Protein AF-A0A927YZQ6-F1 (afdb_monomer_lite)

Secondary structure (DSSP, 8-state):
--HHHHHHHHHHHHHHHSEEPTT-SS-EE--HHHHHHHHHHHHHHHHHHHHHHHHHHHHHHHHHHHHHHHHHHHHHHHHHHHHHHHHHHHHHHHHHHHHHHHHHHHHHHHHHHHHHHHHHHHHHHHHHHHHHHHHHHHHHHHHHHHHHHHHHHHHHHHHHHHHHHHHHHHHHHHTSPP-------PPPPP---------

Radius of gyration: 81.9 Å; chains: 1; bounding box: 180×26×224 Å

Structure (mmCIF, N/CA/C/O backbone):
data_AF-A0A927YZQ6-F1
#
_entry.id   AF-A0A927YZQ6-F1
#
loop_
_atom_site.group_PDB
_atom_site.id
_atom_site.type_symbol
_atom_site.label_atom_id
_atom_site.label_alt_id
_atom_site.label_comp_id
_atom_site.label_asym_id
_atom_site.label_entity_id
_atom_site.label_seq_id
_atom_site.pdbx_PDB_ins_code
_atom_site.Cartn_x
_atom_site.Cartn_y
_atom_site.Cartn_z
_atom_site.occupancy
_atom_site.B_iso_or_equiv
_atom_site.auth_seq_id
_atom_site.auth_comp_id
_atom_site.auth_asym_id
_atom_site.auth_atom_id
_atom_site.pdbx_PDB_model_num
ATOM 1 N N . MET A 1 1 ? -36.656 -4.756 68.968 1.00 59.72 1 MET A N 1
ATOM 2 C CA . MET A 1 1 ? -38.121 -4.699 69.007 1.00 59.72 1 MET A CA 1
ATOM 3 C C . MET A 1 1 ? -38.565 -3.292 68.648 1.00 59.72 1 MET A C 1
ATOM 5 O O . MET A 1 1 ? -37.915 -2.331 69.058 1.00 59.72 1 MET A O 1
ATOM 9 N N . SER A 1 2 ? -39.563 -3.185 67.778 1.00 82.69 2 SER A N 1
ATOM 10 C CA . SER A 1 2 ? -40.232 -1.942 67.385 1.00 82.69 2 SER A CA 1
ATOM 11 C C . SER A 1 2 ? -40.909 -1.288 68.599 1.00 82.69 2 SER A C 1
ATOM 13 O O . SER A 1 2 ? -41.220 -1.958 69.582 1.00 82.69 2 SER A O 1
ATOM 15 N N . LYS A 1 3 ? -41.135 0.032 68.563 1.00 81.38 3 LYS A N 1
ATOM 16 C CA . LYS A 1 3 ? -41.862 0.721 69.642 1.00 81.38 3 LYS A CA 1
ATOM 17 C C . LYS A 1 3 ? -43.304 0.214 69.750 1.00 81.38 3 LYS A C 1
ATOM 19 O O . LYS A 1 3 ? -43.813 0.136 70.861 1.00 81.38 3 LYS A O 1
ATOM 24 N N . ILE A 1 4 ? -43.922 -0.163 68.627 1.00 87.00 4 ILE A N 1
ATOM 25 C CA . ILE A 1 4 ? -45.197 -0.895 68.589 1.00 87.00 4 ILE A CA 1
ATOM 26 C C . ILE A 1 4 ? -45.073 -2.256 69.285 1.00 87.00 4 ILE A C 1
ATOM 28 O O . ILE A 1 4 ? -45.913 -2.572 70.117 1.00 87.00 4 ILE A O 1
ATOM 32 N N . GLU A 1 5 ? -44.030 -3.039 68.985 1.00 84.75 5 GLU A N 1
ATOM 33 C CA . GLU A 1 5 ? -43.821 -4.360 69.608 1.00 84.75 5 GLU A CA 1
ATOM 34 C C . GLU A 1 5 ? -43.659 -4.256 71.129 1.00 84.75 5 GLU A C 1
ATOM 36 O O . GLU A 1 5 ? -44.208 -5.076 71.853 1.00 84.75 5 GLU A O 1
ATOM 41 N N . ASN A 1 6 ? -42.975 -3.219 71.619 1.00 87.38 6 ASN A N 1
ATOM 42 C CA . ASN A 1 6 ? -42.826 -2.994 73.057 1.00 87.38 6 ASN A CA 1
ATOM 43 C C . ASN A 1 6 ? -44.163 -2.645 73.735 1.00 87.38 6 ASN A C 1
ATOM 45 O O . ASN A 1 6 ? -44.451 -3.184 74.794 1.00 87.38 6 ASN A O 1
ATOM 49 N N . ILE A 1 7 ? -44.995 -1.786 73.128 1.00 87.25 7 ILE A N 1
ATOM 50 C CA . ILE A 1 7 ? -46.311 -1.430 73.697 1.00 87.25 7 ILE A CA 1
ATOM 51 C C . ILE A 1 7 ? -47.253 -2.636 73.682 1.00 87.25 7 ILE A C 1
ATOM 53 O O . ILE A 1 7 ? -47.997 -2.842 74.634 1.00 87.25 7 ILE A O 1
ATOM 57 N N . ILE A 1 8 ? -47.217 -3.447 72.622 1.00 87.62 8 ILE A N 1
ATOM 58 C CA . ILE A 1 8 ? -48.007 -4.682 72.556 1.00 87.62 8 ILE A CA 1
ATOM 59 C C . ILE A 1 8 ? -47.569 -5.648 73.661 1.00 87.62 8 ILE A C 1
ATOM 61 O O . ILE A 1 8 ? -48.433 -6.142 74.376 1.00 87.62 8 ILE A O 1
ATOM 65 N N . ALA A 1 9 ? -46.263 -5.847 73.857 1.00 89.38 9 ALA A N 1
ATOM 66 C CA . ALA A 1 9 ? -45.749 -6.693 74.933 1.00 89.38 9 ALA A CA 1
ATOM 67 C C . ALA A 1 9 ? -46.166 -6.178 76.325 1.00 89.38 9 ALA A C 1
ATOM 69 O O . ALA A 1 9 ? -46.625 -6.952 77.155 1.00 89.38 9 ALA A O 1
ATOM 70 N N . GLU A 1 10 ? -46.101 -4.864 76.567 1.00 89.12 10 GLU A N 1
ATOM 71 C CA . GLU A 1 10 ? -46.567 -4.265 77.828 1.00 89.12 10 GLU A CA 1
ATOM 72 C C . GLU A 1 10 ? -48.082 -4.451 78.045 1.00 89.12 10 GLU A C 1
ATOM 74 O O . GLU A 1 10 ? -48.528 -4.678 79.171 1.00 89.12 10 GLU A O 1
ATOM 79 N N . MET A 1 11 ? -48.886 -4.395 76.977 1.00 89.38 11 MET A N 1
ATOM 80 C CA . MET A 1 11 ? -50.321 -4.694 77.035 1.00 89.38 11 MET A CA 1
ATOM 81 C C . MET A 1 11 ? -50.596 -6.180 77.296 1.00 89.38 11 MET A C 1
ATOM 83 O O . MET A 1 11 ? -51.521 -6.499 78.044 1.00 89.38 11 MET A O 1
ATOM 87 N N . GLU A 1 12 ? -49.821 -7.081 76.690 1.00 88.56 12 GLU A N 1
ATOM 88 C CA . GLU A 1 12 ? -49.897 -8.530 76.911 1.00 88.56 12 GLU A CA 1
ATOM 89 C C . GLU A 1 12 ? -49.552 -8.875 78.369 1.00 88.56 12 GLU A C 1
ATOM 91 O O . GLU A 1 12 ? -50.362 -9.509 79.050 1.00 88.56 12 GLU A O 1
ATOM 96 N N . ASP A 1 13 ? -48.441 -8.346 78.890 1.00 89.94 13 ASP A N 1
ATOM 97 C CA . ASP A 1 13 ? -48.023 -8.497 80.290 1.00 89.94 13 ASP A CA 1
ATOM 98 C C . ASP A 1 13 ? -49.083 -7.943 81.264 1.00 89.94 13 ASP A C 1
ATOM 100 O O . ASP A 1 13 ? -49.401 -8.548 82.296 1.00 89.94 13 ASP A O 1
ATOM 104 N N . TYR A 1 14 ? -49.688 -6.794 80.936 1.00 90.06 14 TYR A N 1
ATOM 105 C CA . TYR A 1 14 ? -50.759 -6.211 81.744 1.00 90.06 14 TYR A CA 1
ATOM 106 C C . TYR A 1 14 ? -52.004 -7.107 81.783 1.00 90.06 14 TYR A C 1
ATOM 108 O O . TYR A 1 14 ? -52.566 -7.330 82.860 1.00 90.06 14 TYR A O 1
ATOM 116 N N . ILE A 1 15 ? -52.414 -7.660 80.638 1.00 87.12 15 ILE A N 1
ATOM 117 C CA . ILE A 1 15 ? -53.545 -8.590 80.526 1.00 87.12 15 ILE A CA 1
ATOM 118 C C . ILE A 1 15 ? -53.297 -9.861 81.348 1.00 87.12 15 ILE A C 1
ATOM 120 O O . ILE A 1 15 ? -54.212 -10.306 82.045 1.00 87.12 15 ILE A O 1
ATOM 124 N N . GLU A 1 16 ? -52.079 -10.410 81.336 1.00 86.25 16 GLU A N 1
ATOM 125 C CA . GLU A 1 16 ? -51.708 -11.572 82.159 1.00 86.25 16 GLU A CA 1
ATOM 126 C C . GLU A 1 16 ? -51.753 -11.274 83.667 1.00 86.25 16 GLU A C 1
ATOM 128 O O . GLU A 1 16 ? -52.122 -12.136 84.467 1.00 86.25 16 GLU A O 1
ATOM 133 N N . SER A 1 17 ? -51.431 -10.041 84.069 1.00 85.81 17 SER A N 1
ATOM 134 C CA . SER A 1 17 ? -51.452 -9.614 85.476 1.00 85.81 17 SER A CA 1
ATOM 135 C C . SER A 1 17 ? -52.858 -9.313 86.031 1.00 85.81 17 SER A C 1
ATOM 137 O O . SER A 1 17 ? -53.039 -9.157 87.246 1.00 85.81 17 SER A O 1
ATOM 139 N N . CYS A 1 18 ? -53.873 -9.226 85.164 1.00 87.44 18 CYS A N 1
ATOM 140 C CA . CYS A 1 18 ? -55.234 -8.870 85.554 1.00 87.44 18 CYS A CA 1
ATOM 141 C C . CYS A 1 18 ? -55.945 -10.003 86.312 1.00 87.44 18 CYS A C 1
ATOM 143 O O . CYS A 1 18 ? -55.817 -11.189 86.014 1.00 87.44 18 CYS A O 1
ATOM 145 N N . ARG A 1 19 ? -56.770 -9.639 87.303 1.00 84.75 19 ARG A N 1
ATOM 146 C CA . ARG A 1 19 ? -57.521 -10.629 88.092 1.00 84.75 19 ARG A CA 1
ATOM 147 C C . ARG A 1 19 ? -58.706 -11.171 87.305 1.00 84.75 19 ARG A C 1
ATOM 149 O O . ARG A 1 19 ? -59.464 -10.413 86.699 1.00 84.75 19 ARG A O 1
ATOM 156 N N . PHE A 1 20 ? -58.928 -12.477 87.410 1.00 86.06 20 PHE A N 1
ATOM 157 C CA . PHE A 1 20 ? -60.137 -13.106 86.896 1.00 86.06 20 PHE A CA 1
ATOM 158 C C . PHE A 1 20 ? -61.388 -12.582 87.602 1.00 86.06 20 PHE A C 1
ATOM 160 O O . PHE A 1 20 ? -61.407 -12.338 88.813 1.00 86.06 20 PHE A O 1
ATOM 167 N N . GLN A 1 21 ? -62.456 -12.427 86.829 1.00 87.56 21 GLN A N 1
ATOM 168 C CA . GLN A 1 21 ? -63.773 -12.130 87.359 1.00 87.56 21 GLN A CA 1
ATOM 169 C C . GLN A 1 21 ? -64.243 -13.300 88.245 1.00 87.56 21 GLN A C 1
ATOM 171 O O . GLN A 1 21 ? -64.084 -14.458 87.846 1.00 87.56 21 GLN A O 1
ATOM 176 N N . PRO A 1 22 ? -64.858 -13.043 89.416 1.00 81.19 22 PRO A N 1
ATOM 177 C CA . PRO A 1 22 ? -65.371 -14.108 90.272 1.00 81.19 22 PRO A CA 1
ATOM 178 C C . PRO A 1 22 ? -66.276 -15.072 89.492 1.00 81.19 22 PRO A C 1
ATOM 180 O O . PRO A 1 22 ? -67.185 -14.627 88.791 1.00 81.19 22 PRO A O 1
ATOM 183 N N . LEU A 1 23 ? -66.025 -16.381 89.630 1.00 79.00 23 LEU A N 1
ATOM 184 C CA . LEU A 1 23 ? -66.720 -17.482 88.936 1.00 79.00 23 LEU A CA 1
ATOM 185 C C . LEU A 1 23 ? -66.445 -17.605 87.419 1.00 79.00 23 LEU A C 1
ATOM 187 O O . LEU A 1 23 ? -67.166 -18.329 86.734 1.00 79.00 23 LEU A O 1
ATOM 191 N N . SER A 1 24 ? -65.412 -16.948 86.881 1.00 78.44 24 SER A N 1
ATOM 192 C CA . SER A 1 24 ? -65.014 -17.065 85.471 1.00 78.44 24 SER A CA 1
ATOM 193 C C . SER A 1 24 ? -63.526 -17.372 85.320 1.00 78.44 24 SER A C 1
ATOM 195 O O . SER A 1 24 ? -62.693 -16.666 85.872 1.00 78.44 24 SER A O 1
ATOM 197 N N . ASN A 1 25 ? -63.189 -18.368 84.497 1.00 80.44 25 ASN A N 1
ATOM 198 C CA . ASN A 1 25 ? -61.801 -18.691 84.132 1.00 80.44 25 ASN A CA 1
ATOM 199 C C . ASN A 1 25 ? -61.383 -18.079 82.782 1.00 80.44 25 ASN A C 1
ATOM 201 O O . ASN A 1 25 ? -60.279 -18.317 82.309 1.00 80.44 25 ASN A O 1
ATOM 205 N N . THR A 1 26 ? -62.275 -17.329 82.127 1.00 84.06 26 THR A N 1
ATOM 206 C CA . THR A 1 26 ? -62.057 -16.764 80.780 1.00 84.06 26 THR A CA 1
ATOM 207 C C . THR A 1 26 ? -62.272 -15.256 80.717 1.00 84.06 26 THR A C 1
ATOM 209 O O . THR A 1 26 ? -62.038 -14.645 79.679 1.00 84.06 26 THR A O 1
ATOM 212 N N . LYS A 1 27 ? -62.742 -14.641 81.808 1.00 84.94 27 LYS A N 1
ATOM 213 C CA . LYS A 1 27 ? -63.002 -13.199 81.881 1.00 84.94 27 LYS A CA 1
ATOM 214 C C . LYS A 1 27 ? -62.106 -12.573 82.933 1.00 84.94 27 LYS A C 1
ATOM 216 O O . LYS A 1 27 ? -62.095 -13.035 84.072 1.00 84.94 27 LYS A O 1
ATOM 221 N N . ILE A 1 28 ? -61.415 -11.510 82.549 1.00 86.88 28 ILE A N 1
ATOM 222 C CA . ILE A 1 28 ? -60.560 -10.706 83.420 1.00 86.88 28 ILE A CA 1
ATOM 223 C C . ILE A 1 28 ? -61.215 -9.354 83.705 1.00 86.88 28 ILE A C 1
ATOM 225 O O . ILE A 1 28 ? -61.995 -8.844 82.899 1.00 86.88 28 ILE A O 1
ATOM 229 N N . ILE A 1 29 ? -60.911 -8.785 84.867 1.00 86.75 29 ILE A N 1
ATOM 230 C CA . ILE A 1 29 ? -61.298 -7.425 85.236 1.00 86.75 29 ILE A CA 1
ATOM 231 C C . ILE A 1 29 ? -60.111 -6.519 84.921 1.00 86.75 29 ILE A C 1
ATOM 233 O O . ILE A 1 29 ? -59.044 -6.674 85.511 1.00 86.75 29 ILE A O 1
ATOM 237 N N . VAL A 1 30 ? -60.316 -5.576 84.004 1.00 88.19 30 VAL A N 1
ATOM 238 C CA . VAL A 1 30 ? -59.299 -4.610 83.566 1.00 88.19 30 VAL A CA 1
ATOM 239 C C . VAL A 1 30 ? -59.633 -3.212 84.072 1.00 88.19 30 VAL A C 1
ATOM 241 O O . VAL A 1 30 ? -60.809 -2.848 84.175 1.00 88.19 30 VAL A O 1
ATOM 244 N N . ASN A 1 31 ? -58.609 -2.405 84.357 1.00 90.69 31 ASN A N 1
ATOM 245 C CA . ASN A 1 31 ? -58.812 -0.974 84.538 1.00 90.69 31 ASN A CA 1
ATOM 246 C C . ASN A 1 31 ? -59.004 -0.341 83.154 1.00 90.69 31 ASN A C 1
ATOM 248 O O . ASN A 1 31 ? -58.110 -0.373 82.308 1.00 90.69 31 ASN A O 1
ATOM 252 N N . LYS A 1 32 ? -60.197 0.209 82.927 1.00 87.38 32 LYS A N 1
ATOM 253 C CA . LYS A 1 32 ? -60.569 0.813 81.650 1.00 87.38 32 LYS A CA 1
ATOM 254 C C . LYS A 1 32 ? -59.644 1.976 81.276 1.00 87.38 32 LYS A C 1
ATOM 256 O O . LYS A 1 32 ? -59.201 2.024 80.135 1.00 87.38 32 LYS A O 1
ATOM 261 N N . ASP A 1 33 ? -59.335 2.858 82.222 1.00 88.50 33 ASP A N 1
ATOM 262 C CA . ASP A 1 33 ? -58.550 4.070 81.967 1.00 88.50 33 ASP A CA 1
ATOM 263 C C . ASP A 1 33 ? -57.108 3.712 81.576 1.00 88.50 33 ASP A C 1
ATOM 265 O O . ASP A 1 33 ? -56.565 4.260 80.622 1.00 88.50 33 ASP A O 1
ATOM 269 N N . GLN A 1 34 ? -56.526 2.710 82.243 1.00 87.00 34 GLN A N 1
ATOM 270 C CA . GLN A 1 34 ? -55.179 2.218 81.940 1.00 87.00 34 GLN A CA 1
ATOM 271 C C . GLN A 1 34 ? -55.105 1.522 80.567 1.00 87.00 34 GLN A C 1
ATOM 273 O O . GLN A 1 34 ? -54.157 1.728 79.814 1.00 87.00 34 GLN A O 1
ATOM 278 N N . MET A 1 35 ? -56.122 0.733 80.193 1.00 88.94 35 MET A N 1
ATOM 279 C CA . MET A 1 35 ? -56.194 0.134 78.850 1.00 88.94 35 MET A CA 1
ATOM 280 C C . MET A 1 35 ? -56.430 1.173 77.749 1.00 88.94 35 MET A C 1
ATOM 282 O O . MET A 1 35 ? -55.894 1.034 76.649 1.00 88.94 35 MET A O 1
ATOM 286 N N . GLU A 1 36 ? -57.232 2.206 78.018 1.00 88.81 36 GLU A N 1
ATOM 287 C CA . GLU A 1 36 ? -57.431 3.315 77.082 1.00 88.81 36 GLU A CA 1
ATOM 288 C C . GLU A 1 36 ? -56.139 4.117 76.872 1.00 88.81 36 GLU A C 1
ATOM 290 O O . GLU A 1 36 ? -55.866 4.521 75.741 1.00 88.81 36 GLU A O 1
ATOM 295 N N . GLU A 1 37 ? -55.312 4.280 77.908 1.00 90.50 37 GLU A N 1
ATOM 296 C CA . GLU A 1 37 ? -53.992 4.910 77.807 1.00 90.50 37 GLU A CA 1
ATOM 297 C C . GLU A 1 37 ? -53.052 4.114 76.886 1.00 90.50 37 GLU A C 1
ATOM 299 O O . GLU A 1 37 ? -52.548 4.677 75.910 1.00 90.50 37 GLU A O 1
ATOM 304 N N . TYR A 1 38 ? -52.919 2.796 77.090 1.00 90.69 38 TYR A N 1
ATOM 305 C CA . TYR A 1 38 ? -52.117 1.933 76.211 1.00 90.69 38 TYR A CA 1
ATOM 306 C C . TYR A 1 38 ? -52.608 1.941 74.753 1.00 90.69 38 TYR A C 1
ATOM 308 O O . TYR A 1 38 ? -51.813 2.050 73.816 1.00 90.69 38 TYR A O 1
ATOM 316 N N . LEU A 1 39 ? -53.928 1.879 74.530 1.00 88.69 39 LEU A N 1
ATOM 317 C CA . LEU A 1 39 ? -54.515 1.942 73.185 1.00 88.69 39 LEU A CA 1
ATOM 318 C C . LEU A 1 39 ? -54.310 3.307 72.515 1.00 88.69 39 LEU A C 1
ATOM 320 O O . LEU A 1 39 ? -54.128 3.375 71.296 1.00 88.69 39 LEU A O 1
ATOM 324 N N . SER A 1 40 ? -54.359 4.392 73.289 1.00 90.56 40 SER A N 1
ATOM 325 C CA . SER A 1 40 ? -54.104 5.751 72.807 1.00 90.56 40 SER A CA 1
ATOM 326 C C . SER A 1 40 ? -52.639 5.925 72.412 1.00 90.56 40 SER A C 1
ATOM 328 O O . SER A 1 40 ? -52.344 6.424 71.324 1.00 90.56 40 SER A O 1
ATOM 330 N N . GLU A 1 41 ? -51.715 5.436 73.240 1.00 89.19 41 GLU A N 1
ATOM 331 C CA . GLU A 1 41 ? -50.282 5.474 72.959 1.00 89.19 41 GLU A CA 1
ATOM 332 C C . GLU A 1 41 ? -49.917 4.633 71.728 1.00 89.19 41 GLU A C 1
ATOM 334 O O . GLU A 1 41 ? -49.189 5.107 70.849 1.00 89.19 41 GLU A O 1
ATOM 339 N N . LEU A 1 42 ? -50.484 3.427 71.607 1.00 90.75 42 LEU A N 1
ATOM 340 C CA . LEU A 1 42 ? -50.340 2.583 70.422 1.00 90.75 42 LEU A CA 1
ATOM 341 C C . LEU A 1 42 ? -50.844 3.322 69.174 1.00 90.75 42 LEU A C 1
ATOM 343 O O . LEU A 1 42 ? -50.100 3.476 68.207 1.00 90.75 42 LEU A O 1
ATOM 347 N N . ARG A 1 43 ? -52.064 3.878 69.215 1.00 87.31 43 ARG A N 1
ATOM 348 C CA . ARG A 1 43 ? -52.642 4.664 68.107 1.00 87.31 43 ARG A CA 1
ATOM 349 C C . ARG A 1 43 ? -51.807 5.878 67.721 1.00 87.31 43 ARG A C 1
ATOM 351 O O . ARG A 1 43 ? -51.783 6.227 66.542 1.00 87.31 43 ARG A O 1
ATOM 358 N N . LEU A 1 44 ? -51.151 6.524 68.680 1.00 89.50 44 LEU A N 1
ATOM 359 C CA . LEU A 1 44 ? -50.294 7.674 68.421 1.00 89.50 44 LEU A CA 1
ATOM 360 C C . LEU A 1 44 ? -48.990 7.254 67.731 1.00 89.50 44 LEU A C 1
ATOM 362 O O . LEU A 1 44 ? -48.563 7.909 66.783 1.00 89.50 44 LEU A O 1
ATOM 366 N N . LYS A 1 45 ? -48.362 6.158 68.178 1.00 87.31 45 LYS A N 1
ATOM 367 C CA . LYS A 1 45 ? -47.052 5.723 67.666 1.00 87.31 45 LYS A CA 1
ATOM 368 C C . LYS A 1 45 ? -47.131 4.882 66.390 1.00 87.31 45 LYS A C 1
ATOM 370 O O . LYS A 1 45 ? -46.195 4.923 65.591 1.00 87.31 45 LYS A O 1
ATOM 375 N N . THR A 1 46 ? -48.234 4.166 66.151 1.00 88.44 46 THR A N 1
ATOM 376 C CA . THR A 1 46 ? -48.394 3.308 64.964 1.00 88.44 46 THR A CA 1
ATOM 377 C C . THR A 1 46 ? -48.209 4.052 63.629 1.00 88.44 46 THR A C 1
ATOM 379 O O . THR A 1 46 ? -47.433 3.577 62.796 1.00 88.44 46 THR A O 1
ATOM 382 N N . PRO A 1 47 ? -48.838 5.221 63.387 1.00 90.38 47 PRO A N 1
ATOM 383 C CA . PRO A 1 47 ? -48.695 5.944 62.122 1.00 90.38 47 PRO A CA 1
ATOM 384 C C . PRO A 1 47 ? -47.259 6.397 61.830 1.00 90.38 47 PRO A C 1
ATOM 386 O O . PRO A 1 47 ? -46.826 6.370 60.677 1.00 90.38 47 PRO A O 1
ATOM 389 N N . ASP A 1 48 ? -46.516 6.808 62.859 1.00 88.38 48 ASP A N 1
ATOM 390 C CA . ASP A 1 48 ? -45.143 7.297 62.708 1.00 88.38 48 ASP A CA 1
ATOM 391 C C . ASP A 1 48 ? -44.174 6.172 62.348 1.00 88.38 48 ASP A C 1
ATOM 393 O O . ASP A 1 48 ? -43.284 6.353 61.511 1.00 88.38 48 ASP A O 1
ATOM 397 N N . GLU A 1 49 ? -44.363 4.988 62.930 1.00 88.25 49 GLU A N 1
ATOM 398 C CA . GLU A 1 49 ? -43.541 3.825 62.611 1.00 88.25 49 GLU A CA 1
ATOM 399 C C . GLU A 1 49 ? -43.825 3.308 61.197 1.00 88.25 49 GLU A C 1
ATOM 401 O O . GLU A 1 49 ? -42.882 3.070 60.441 1.00 88.25 49 GLU A O 1
ATOM 406 N N . ILE A 1 50 ? -45.098 3.267 60.780 1.00 89.06 50 ILE A N 1
ATOM 407 C CA . ILE A 1 50 ? -45.482 2.944 59.395 1.00 89.06 50 ILE A CA 1
ATOM 408 C C . ILE A 1 50 ? -44.846 3.932 58.406 1.00 89.06 50 ILE A C 1
ATOM 410 O O . ILE A 1 50 ? -44.233 3.506 57.428 1.00 89.06 50 ILE A O 1
ATOM 414 N N . LYS A 1 51 ? -44.910 5.247 58.666 1.00 91.56 51 LYS A N 1
ATOM 415 C CA . LYS A 1 51 ? -44.259 6.262 57.814 1.00 91.56 51 LYS A CA 1
ATOM 416 C C . LYS A 1 51 ? -42.747 6.076 57.738 1.00 91.56 51 LYS A C 1
ATOM 418 O O . LYS A 1 51 ? -42.156 6.260 56.674 1.00 91.56 51 LYS A O 1
ATOM 423 N N . LYS A 1 52 ? -42.104 5.719 58.854 1.00 90.44 52 LYS A N 1
ATOM 424 C CA . LYS A 1 52 ? -40.663 5.449 58.888 1.00 90.44 52 LYS A CA 1
ATOM 425 C C . LYS A 1 52 ? -40.309 4.241 58.018 1.00 90.44 52 LYS A C 1
ATOM 427 O O . LYS A 1 52 ? -39.351 4.330 57.254 1.00 90.44 52 LYS A O 1
ATOM 432 N N . TYR A 1 53 ? -41.077 3.154 58.095 1.00 91.38 53 TYR A N 1
ATOM 433 C CA . TYR A 1 53 ? -40.879 1.984 57.236 1.00 91.38 53 TYR A CA 1
ATOM 434 C C . TYR A 1 53 ? -41.137 2.298 55.764 1.00 91.38 53 TYR A C 1
ATOM 436 O O . TYR A 1 53 ? -40.303 1.950 54.931 1.00 91.38 53 TYR A O 1
ATOM 444 N N . GLN A 1 54 ? -42.209 3.027 55.445 1.00 91.50 54 GLN A N 1
ATOM 445 C CA . GLN A 1 54 ? -42.495 3.444 54.072 1.00 91.50 54 GLN A CA 1
ATOM 446 C C . GLN A 1 54 ? -41.337 4.258 53.488 1.00 91.50 54 GLN A C 1
ATOM 448 O O . GLN A 1 54 ? -40.848 3.951 52.410 1.00 91.50 54 GLN A O 1
ATOM 453 N N . ARG A 1 55 ? -40.792 5.211 54.254 1.00 94.25 55 ARG A N 1
ATOM 454 C CA . ARG A 1 55 ? -39.627 5.996 53.825 1.00 94.25 55 ARG A CA 1
ATOM 455 C C . ARG A 1 55 ? -38.387 5.135 53.570 1.00 94.25 55 ARG A C 1
ATOM 457 O O . ARG A 1 55 ? -37.598 5.448 52.684 1.00 94.25 55 ARG A O 1
ATOM 464 N N . ILE A 1 56 ? -38.179 4.076 54.354 1.00 93.19 56 ILE A N 1
ATOM 465 C CA . ILE A 1 56 ? -37.076 3.129 54.129 1.00 93.19 56 ILE A CA 1
ATOM 466 C C . ILE A 1 56 ? -37.297 2.358 52.824 1.00 93.19 56 ILE A C 1
ATOM 468 O O . ILE A 1 56 ? -36.342 2.176 52.070 1.00 93.19 56 ILE A O 1
ATOM 472 N N . ILE A 1 57 ? -38.533 1.934 52.551 1.00 93.56 57 ILE A N 1
ATOM 473 C CA . ILE A 1 57 ? -38.901 1.243 51.310 1.00 93.56 57 ILE A CA 1
ATOM 474 C C . ILE A 1 57 ? -38.686 2.169 50.109 1.00 93.56 57 ILE A C 1
ATOM 476 O O . ILE A 1 57 ? -37.936 1.803 49.208 1.00 93.56 57 ILE A O 1
ATOM 480 N N . ASP A 1 58 ? -39.223 3.389 50.147 1.00 95.50 58 ASP A N 1
ATOM 481 C CA . ASP A 1 58 ? -39.089 4.369 49.063 1.00 95.50 58 ASP A CA 1
ATOM 482 C C . ASP A 1 58 ? -37.610 4.698 48.790 1.00 95.50 58 ASP A C 1
ATOM 484 O O . ASP A 1 58 ? -37.160 4.722 47.644 1.00 95.50 58 ASP A O 1
ATOM 488 N N . ASN A 1 59 ? -36.808 4.888 49.846 1.00 95.25 59 ASN A N 1
ATOM 489 C CA . ASN A 1 59 ? -35.367 5.108 49.713 1.00 95.25 59 ASN A CA 1
ATOM 490 C C . ASN A 1 59 ? -34.653 3.892 49.109 1.00 95.25 59 ASN A C 1
ATOM 492 O O . ASN A 1 59 ? -33.743 4.055 48.298 1.00 95.25 59 ASN A O 1
ATOM 496 N N . ARG A 1 60 ? -35.037 2.671 49.498 1.00 96.38 60 ARG A N 1
ATOM 497 C CA . ARG A 1 60 ? -34.461 1.440 48.946 1.00 96.38 60 ARG A CA 1
ATOM 498 C C . ARG A 1 60 ? -34.781 1.307 47.459 1.00 96.38 60 ARG A C 1
ATOM 500 O O . ARG A 1 60 ? -33.884 0.973 46.690 1.00 96.38 60 ARG A O 1
ATOM 507 N N . GLU A 1 61 ? -36.022 1.564 47.057 1.00 95.56 61 GLU A N 1
ATOM 508 C CA . GLU A 1 61 ? -36.428 1.541 45.648 1.00 95.56 61 GLU A CA 1
ATOM 509 C C . GLU A 1 61 ? -35.709 2.620 44.837 1.00 95.56 61 GLU A C 1
ATOM 511 O O . GLU A 1 61 ? -35.218 2.338 43.744 1.00 95.56 61 GLU A O 1
ATOM 516 N N . ALA A 1 62 ? -35.551 3.822 45.397 1.00 96.38 62 ALA A N 1
ATOM 517 C CA . ALA A 1 62 ? -34.784 4.891 44.766 1.00 96.38 62 ALA A CA 1
ATOM 518 C C . ALA A 1 62 ? -33.314 4.492 44.552 1.00 96.38 62 ALA A C 1
ATOM 520 O O . ALA A 1 62 ? -32.786 4.675 43.456 1.00 96.38 62 ALA A O 1
ATOM 521 N N . ILE A 1 63 ? -32.668 3.895 45.562 1.00 96.25 63 ILE A N 1
ATOM 522 C CA . ILE A 1 63 ? -31.285 3.401 45.458 1.00 96.25 63 ILE A CA 1
ATOM 523 C C . ILE A 1 63 ? -31.181 2.285 44.414 1.00 96.25 63 ILE A C 1
ATOM 525 O O . ILE A 1 63 ? -30.263 2.299 43.598 1.00 96.25 63 ILE A O 1
ATOM 529 N N . LEU A 1 64 ? -32.113 1.327 44.419 1.00 96.44 64 LEU A N 1
ATOM 530 C CA . LEU A 1 64 ? -32.129 0.228 43.451 1.00 96.44 64 LEU A CA 1
ATOM 531 C C . LEU A 1 64 ? -32.300 0.739 42.021 1.00 96.44 64 LEU A C 1
ATOM 533 O O . LEU A 1 64 ? -31.564 0.312 41.133 1.00 96.44 64 LEU A O 1
ATOM 537 N N . SER A 1 65 ? -33.221 1.680 41.804 1.00 96.88 65 SER A N 1
ATOM 538 C CA . SER A 1 65 ? -33.436 2.266 40.483 1.00 96.88 65 SER A CA 1
ATOM 539 C C . SER A 1 65 ? -32.225 3.072 40.015 1.00 96.88 65 SER A C 1
ATOM 541 O O . SER A 1 65 ? -31.843 2.963 38.851 1.00 96.88 65 SER A O 1
ATOM 543 N N . ASP A 1 66 ? -31.596 3.857 40.894 1.00 96.88 66 ASP A N 1
ATOM 544 C CA . ASP A 1 66 ? -30.373 4.595 40.559 1.00 96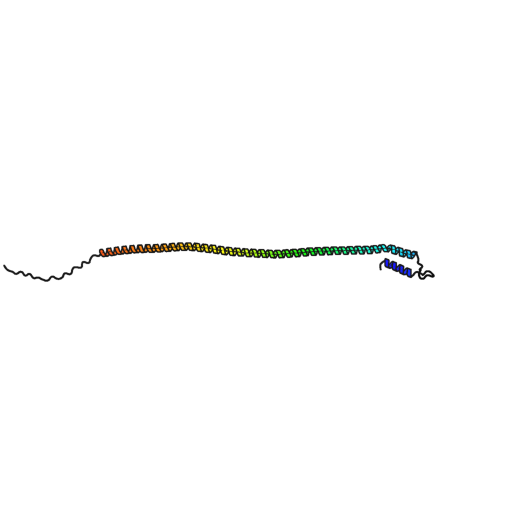.88 66 ASP A CA 1
ATOM 545 C C . ASP A 1 66 ? -29.215 3.645 40.221 1.00 96.88 66 ASP A C 1
ATOM 547 O O . ASP A 1 66 ? -28.525 3.833 39.219 1.00 96.88 66 ASP A O 1
ATOM 551 N N . ALA A 1 67 ? -29.044 2.571 40.998 1.00 97.19 67 ALA A N 1
ATOM 552 C CA . ALA A 1 67 ? -28.042 1.544 40.729 1.00 97.19 67 ALA A CA 1
ATOM 553 C C . ALA A 1 67 ? -28.282 0.843 39.382 1.00 97.19 67 ALA A C 1
ATOM 555 O O . ALA A 1 67 ? -27.339 0.681 38.610 1.00 97.19 67 ALA A O 1
ATOM 556 N N . GLN A 1 68 ? -29.531 0.485 39.067 1.00 96.38 68 GLN A N 1
ATOM 557 C CA . GLN A 1 68 ? -29.895 -0.099 37.771 1.00 96.38 68 GLN A CA 1
ATOM 558 C C . GLN A 1 68 ? -29.613 0.867 36.621 1.00 96.38 68 GLN A C 1
ATOM 560 O O . GLN A 1 68 ? -28.936 0.498 35.668 1.00 96.38 68 GLN A O 1
ATOM 565 N N . LYS A 1 69 ? -30.026 2.134 36.739 1.00 97.25 69 LYS A N 1
ATOM 566 C CA . LYS A 1 69 ? -29.755 3.154 35.713 1.00 97.25 69 LYS A CA 1
ATOM 567 C C . LYS A 1 69 ? -28.261 3.351 35.474 1.00 97.25 69 LYS A C 1
ATOM 569 O O . LYS A 1 69 ? -27.846 3.490 34.326 1.00 97.25 69 LYS A O 1
ATOM 574 N N . LYS A 1 70 ? -27.454 3.359 36.538 1.00 96.94 70 LYS A N 1
ATOM 575 C CA . LYS A 1 70 ? -25.990 3.455 36.440 1.00 96.94 70 LYS A CA 1
ATOM 576 C C . LYS A 1 70 ? -25.380 2.221 35.785 1.00 96.94 70 LYS A C 1
ATOM 578 O O . LYS A 1 70 ? -24.517 2.376 34.928 1.00 96.94 70 LYS A O 1
ATOM 583 N N . ALA A 1 71 ? -25.842 1.025 36.142 1.00 97.62 71 ALA A N 1
ATOM 584 C CA . ALA A 1 71 ? -25.398 -0.212 35.507 1.00 97.62 71 ALA A CA 1
ATOM 585 C C . ALA A 1 71 ? -25.731 -0.222 34.005 1.00 97.62 71 ALA A C 1
ATOM 587 O O . ALA A 1 71 ? -24.855 -0.490 33.187 1.00 97.62 71 ALA A O 1
ATOM 588 N N . ASP A 1 72 ? -26.950 0.171 33.632 1.00 96.25 72 ASP A N 1
ATOM 589 C CA . ASP A 1 72 ? -27.386 0.248 32.234 1.00 96.25 72 ASP A CA 1
ATOM 590 C C . ASP A 1 72 ? -26.640 1.328 31.438 1.00 96.25 72 ASP A C 1
ATOM 592 O O . ASP A 1 72 ? -26.448 1.200 30.227 1.00 96.25 72 ASP A O 1
ATOM 596 N N . ALA A 1 73 ? -26.251 2.428 32.087 1.00 97.00 73 ALA A N 1
ATOM 597 C CA . ALA A 1 73 ? -25.421 3.459 31.472 1.00 97.00 73 ALA A CA 1
ATOM 598 C C . ALA A 1 73 ? -23.999 2.941 31.219 1.00 97.00 73 ALA A C 1
ATOM 600 O O . ALA A 1 73 ? -23.506 3.049 30.099 1.00 97.00 73 ALA A O 1
ATOM 601 N N . MET A 1 74 ? -23.387 2.306 32.222 1.00 96.56 74 MET A N 1
ATOM 602 C CA . MET A 1 74 ? -22.047 1.726 32.118 1.00 96.56 74 MET A CA 1
ATOM 603 C C . MET A 1 74 ? -21.983 0.617 31.061 1.00 96.56 74 MET A C 1
ATOM 605 O O . MET A 1 74 ? -21.036 0.560 30.282 1.00 96.56 74 MET A O 1
ATOM 609 N N . LEU A 1 75 ? -23.008 -0.240 30.991 1.00 96.38 75 LEU A N 1
ATOM 610 C CA . LEU A 1 75 ? -23.085 -1.294 29.982 1.00 96.38 75 LEU A CA 1
ATOM 611 C C . LEU A 1 75 ? -23.160 -0.710 28.565 1.00 96.38 75 LEU A C 1
ATOM 613 O O . LEU A 1 75 ? -22.463 -1.183 27.670 1.00 96.38 75 LEU A O 1
ATOM 617 N N . ARG A 1 76 ? -23.974 0.333 28.364 1.00 95.75 76 ARG A N 1
ATOM 618 C CA . ARG A 1 76 ? -24.073 1.021 27.069 1.00 95.75 76 ARG A CA 1
ATOM 619 C C . ARG A 1 76 ? -22.763 1.686 26.671 1.00 95.75 76 ARG A C 1
ATOM 621 O O . ARG A 1 76 ? -22.358 1.564 25.522 1.00 95.75 76 ARG A O 1
ATOM 628 N N . GLU A 1 77 ? -22.092 2.351 27.604 1.00 95.75 77 GLU A N 1
ATOM 629 C CA . GLU A 1 77 ? -20.791 2.972 27.348 1.00 95.75 77 GLU A CA 1
ATOM 630 C C . GLU A 1 77 ? -19.734 1.928 26.957 1.00 95.75 77 GLU A C 1
ATOM 632 O O . GLU A 1 77 ? -19.051 2.093 25.947 1.00 95.75 77 GLU A O 1
ATOM 637 N N . ALA A 1 78 ? -19.665 0.806 27.679 1.00 94.06 78 ALA A N 1
ATOM 638 C CA . ALA A 1 78 ? -18.758 -0.291 27.350 1.00 94.06 78 ALA A CA 1
ATOM 639 C C . ALA A 1 78 ? -19.051 -0.899 25.965 1.00 94.06 78 ALA A C 1
ATOM 641 O O . ALA A 1 78 ? -18.124 -1.228 25.223 1.00 94.06 78 ALA A O 1
ATOM 642 N N . GLN A 1 79 ? -20.327 -1.032 25.590 1.00 93.25 79 GLN A N 1
ATOM 643 C CA . GLN A 1 79 ? -20.724 -1.509 24.261 1.00 93.25 79 GLN A CA 1
ATOM 644 C C . GLN A 1 79 ? -20.307 -0.543 23.148 1.00 93.25 79 GLN A C 1
ATOM 646 O O . GLN A 1 79 ? -19.799 -1.000 22.125 1.00 93.25 79 GLN A O 1
ATOM 651 N N . ILE A 1 80 ? -20.477 0.767 23.354 1.00 93.62 80 ILE A N 1
ATOM 652 C CA . ILE A 1 80 ? -20.038 1.796 22.399 1.00 93.62 80 ILE A CA 1
ATOM 653 C C . ILE A 1 80 ? -18.522 1.721 22.214 1.00 93.62 80 ILE A C 1
ATOM 655 O O . ILE A 1 80 ? -18.070 1.531 21.090 1.00 93.62 80 ILE A O 1
ATOM 659 N N . GLN A 1 81 ? -17.749 1.750 23.305 1.00 93.25 81 GLN A N 1
ATOM 660 C CA . GLN A 1 81 ? -16.285 1.661 23.236 1.00 93.25 81 GLN A CA 1
ATOM 661 C C . GLN A 1 81 ? -15.816 0.367 22.562 1.00 93.25 81 GLN A C 1
ATOM 663 O O . GLN A 1 81 ? -14.893 0.382 21.754 1.00 93.25 81 GLN A O 1
ATOM 668 N N . THR A 1 82 ? -16.462 -0.765 22.855 1.00 90.00 82 THR A N 1
ATOM 669 C CA . THR A 1 82 ? -16.121 -2.043 22.213 1.00 90.00 82 THR A CA 1
ATOM 670 C C . THR A 1 82 ? -16.400 -1.998 20.710 1.00 90.00 82 THR A C 1
ATOM 672 O O . THR A 1 82 ? -15.577 -2.459 19.922 1.00 90.00 82 THR A O 1
ATOM 675 N N . SER A 1 83 ? -17.535 -1.425 20.298 1.00 87.56 83 SER A N 1
ATOM 676 C CA . SER A 1 83 ? -17.875 -1.263 18.882 1.00 87.56 83 SER A CA 1
ATOM 677 C C . SER A 1 83 ? -16.900 -0.329 18.164 1.00 87.56 83 SER A C 1
ATOM 679 O O . SER A 1 83 ? -16.510 -0.621 17.036 1.00 87.56 83 SER A O 1
ATOM 681 N N . GLU A 1 84 ? -16.497 0.769 18.804 1.00 90.38 84 GLU A N 1
ATOM 682 C CA . GLU A 1 84 ? -15.507 1.708 18.269 1.00 90.38 84 GLU A CA 1
ATOM 683 C C . GLU A 1 84 ? -14.144 1.033 18.100 1.00 90.38 84 GLU A C 1
ATOM 685 O O . GLU A 1 84 ? -13.581 1.078 17.011 1.00 90.38 84 GLU A O 1
ATOM 690 N N . LEU A 1 85 ? -13.656 0.313 19.116 1.00 89.12 85 LEU A N 1
ATOM 691 C CA . LEU A 1 85 ? -12.382 -0.411 19.050 1.00 89.12 85 LEU A CA 1
ATOM 692 C C . LEU A 1 85 ? -12.366 -1.484 17.955 1.00 89.12 85 LEU A C 1
ATOM 694 O O . LEU A 1 85 ? -11.367 -1.630 17.250 1.00 89.12 85 LEU A O 1
ATOM 698 N N . ILE A 1 86 ? -13.457 -2.242 17.798 1.00 85.19 86 ILE A N 1
ATOM 699 C CA . ILE A 1 86 ? -13.576 -3.236 16.720 1.00 85.19 86 ILE A CA 1
ATOM 700 C C . ILE A 1 86 ? -13.552 -2.534 15.361 1.00 85.19 86 ILE A C 1
ATOM 702 O O . ILE A 1 86 ? -12.816 -2.964 14.474 1.00 85.19 86 ILE A O 1
ATOM 706 N N . SER A 1 87 ? -14.303 -1.439 15.218 1.00 89.69 87 SER A N 1
ATOM 707 C CA . SER A 1 87 ? -14.333 -0.652 13.986 1.00 89.69 87 SER A CA 1
ATOM 708 C C . SER A 1 87 ? -12.954 -0.083 13.646 1.00 89.69 87 SER A C 1
ATOM 710 O O . SER A 1 87 ? -12.522 -0.187 12.502 1.00 89.69 87 SER A O 1
ATOM 712 N N . GLU A 1 88 ? -12.238 0.498 14.610 1.00 88.50 88 GLU A N 1
ATOM 713 C CA . GLU A 1 88 ? -10.881 1.013 14.400 1.00 88.50 88 GLU A CA 1
ATOM 714 C C . GLU A 1 88 ? -9.914 -0.100 13.996 1.00 88.50 88 GLU A C 1
ATOM 716 O O . GLU A 1 88 ? -9.119 0.071 13.071 1.00 88.50 88 GLU A O 1
ATOM 721 N N . HIS A 1 89 ? -9.996 -1.258 14.654 1.00 89.75 89 HIS A N 1
ATOM 722 C CA . HIS A 1 89 ? -9.141 -2.394 14.339 1.00 89.75 89 HIS A CA 1
ATOM 723 C C . HIS A 1 89 ? -9.407 -2.944 12.933 1.00 89.75 89 HIS A C 1
ATOM 725 O O . HIS A 1 89 ? -8.463 -3.246 12.202 1.00 89.75 89 HIS A O 1
ATOM 731 N N . GLU A 1 90 ? -10.674 -3.042 12.530 1.00 89.31 90 GLU A N 1
ATOM 732 C CA . GLU A 1 90 ? -11.065 -3.464 11.185 1.00 89.31 90 GLU A CA 1
ATOM 733 C C . GLU A 1 90 ? -10.596 -2.461 10.127 1.00 89.31 90 GLU A C 1
ATOM 735 O O . GLU A 1 90 ? -9.958 -2.857 9.150 1.00 89.31 90 GLU A O 1
ATOM 740 N N . ILE A 1 91 ? -10.821 -1.160 10.348 1.00 90.69 91 ILE A N 1
ATOM 741 C CA . ILE A 1 91 ? -10.339 -0.092 9.460 1.00 90.69 91 ILE A CA 1
ATOM 742 C C . ILE A 1 91 ? -8.817 -0.160 9.329 1.00 90.69 91 ILE A C 1
ATOM 744 O O . ILE A 1 91 ? -8.290 -0.066 8.223 1.00 90.69 91 ILE A O 1
ATOM 748 N N . MET A 1 92 ? -8.101 -0.368 10.435 1.00 90.88 92 MET A N 1
ATOM 749 C CA . MET A 1 92 ? -6.648 -0.496 10.423 1.00 90.88 92 MET A CA 1
ATOM 750 C C . MET A 1 92 ? -6.198 -1.727 9.627 1.00 90.88 92 MET A C 1
ATOM 752 O O . MET A 1 92 ? -5.292 -1.612 8.804 1.00 90.88 92 MET A O 1
ATOM 756 N N . GLN A 1 93 ? -6.820 -2.895 9.827 1.00 92.38 93 GLN A N 1
ATOM 757 C CA . GLN A 1 93 ? -6.498 -4.093 9.043 1.00 92.38 93 GLN A CA 1
ATOM 758 C C . GLN A 1 93 ? -6.747 -3.875 7.547 1.00 92.38 93 GLN A C 1
ATOM 760 O O . GLN A 1 93 ? -5.882 -4.194 6.731 1.00 92.38 93 GLN A O 1
ATOM 765 N N . GLN A 1 94 ? -7.890 -3.288 7.187 1.00 93.50 94 GLN A N 1
ATOM 766 C CA . GLN A 1 94 ? -8.209 -2.949 5.800 1.00 93.50 94 GLN A CA 1
ATOM 767 C C . GLN A 1 94 ? -7.191 -1.966 5.214 1.00 93.50 94 GLN A C 1
ATOM 769 O O . GLN A 1 94 ? -6.710 -2.174 4.102 1.00 93.50 94 GLN A O 1
ATOM 774 N N . ALA A 1 95 ? -6.795 -0.944 5.975 1.00 91.44 95 ALA A N 1
ATOM 775 C CA . ALA A 1 95 ? -5.768 0.005 5.561 1.00 91.44 95 ALA A CA 1
ATOM 776 C C . ALA A 1 95 ? -4.412 -0.680 5.325 1.00 91.44 95 ALA A C 1
ATOM 778 O O . ALA A 1 95 ? -3.745 -0.370 4.341 1.00 91.44 95 ALA A O 1
ATOM 779 N N . TYR A 1 96 ? -4.016 -1.645 6.163 1.00 94.06 96 TYR A N 1
ATOM 780 C CA . TYR A 1 96 ? -2.800 -2.436 5.941 1.00 94.06 96 TYR A CA 1
ATOM 781 C C . TYR A 1 96 ? -2.876 -3.287 4.670 1.00 94.06 96 TYR A C 1
ATOM 783 O O . TYR A 1 96 ? -1.898 -3.353 3.925 1.00 94.06 96 TYR A O 1
ATOM 791 N N . ILE A 1 97 ? -4.015 -3.933 4.405 1.00 95.31 97 ILE A N 1
ATOM 792 C CA . ILE A 1 97 ? -4.218 -4.723 3.181 1.00 95.31 97 ILE A CA 1
ATOM 793 C C . ILE A 1 97 ? -4.105 -3.817 1.953 1.00 95.31 97 ILE A C 1
ATOM 795 O O . ILE A 1 97 ? -3.312 -4.105 1.060 1.00 95.31 97 ILE A O 1
ATOM 799 N N . GLN A 1 98 ? -4.820 -2.690 1.950 1.00 95.69 98 GLN A N 1
ATOM 800 C CA . GLN A 1 98 ? -4.779 -1.720 0.854 1.00 95.69 98 GLN A CA 1
ATOM 801 C C . GLN A 1 98 ? -3.377 -1.136 0.660 1.00 95.69 98 GLN A C 1
ATOM 803 O O . GLN A 1 98 ? -2.912 -1.016 -0.469 1.00 95.69 98 GLN A O 1
ATOM 808 N N . ALA A 1 99 ? -2.666 -0.806 1.742 1.00 95.31 99 ALA A N 1
ATOM 809 C CA . ALA A 1 99 ? -1.298 -0.306 1.654 1.00 95.31 99 ALA A CA 1
ATOM 810 C C . ALA A 1 99 ? -0.359 -1.339 1.011 1.00 95.31 99 ALA A C 1
ATOM 812 O O . ALA A 1 99 ? 0.422 -0.991 0.126 1.00 95.31 99 ALA A O 1
ATOM 813 N N . ASN A 1 100 ? -0.462 -2.610 1.409 1.00 96.25 100 ASN A N 1
ATOM 814 C CA . ASN A 1 100 ? 0.329 -3.685 0.811 1.00 96.25 100 ASN A CA 1
ATOM 815 C C . ASN A 1 100 ? -0.020 -3.902 -0.665 1.00 96.25 100 ASN A C 1
ATOM 817 O O . ASN A 1 100 ? 0.883 -4.085 -1.478 1.00 96.25 100 ASN A O 1
ATOM 821 N N . GLU A 1 101 ? -1.302 -3.833 -1.023 1.00 97.44 101 GLU A N 1
ATOM 822 C CA . GLU A 1 101 ? -1.754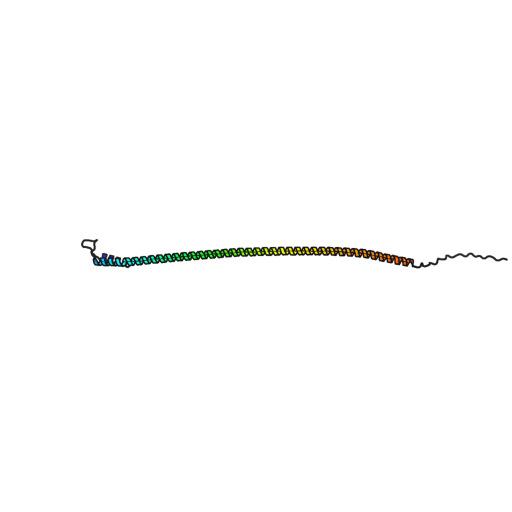 -3.927 -2.411 1.00 97.44 101 GLU A CA 1
ATOM 823 C C . GLU A 1 101 ? -1.194 -2.779 -3.263 1.00 97.44 101 GLU A C 1
ATOM 825 O O . GLU A 1 101 ? -0.657 -3.014 -4.345 1.00 97.44 101 GLU A O 1
ATOM 830 N N . VAL A 1 102 ? -1.232 -1.543 -2.757 1.00 97.50 102 VAL A N 1
ATOM 831 C CA . VAL A 1 102 ? -0.651 -0.375 -3.438 1.00 97.50 102 VAL A CA 1
ATOM 832 C C . VAL A 1 102 ? 0.855 -0.547 -3.633 1.00 97.50 102 VAL A C 1
ATOM 834 O O . VAL A 1 102 ? 1.355 -0.306 -4.730 1.00 97.50 102 VAL A O 1
ATOM 837 N N . ILE A 1 103 ? 1.580 -0.999 -2.605 1.00 97.25 103 ILE A N 1
ATOM 838 C CA . ILE A 1 103 ? 3.025 -1.253 -2.699 1.00 97.25 103 ILE A CA 1
ATOM 839 C C . ILE A 1 103 ? 3.318 -2.339 -3.739 1.00 97.25 103 ILE A C 1
ATOM 841 O O . ILE A 1 103 ? 4.227 -2.180 -4.557 1.00 97.25 103 ILE A O 1
ATOM 845 N N . GLN A 1 104 ? 2.557 -3.432 -3.735 1.00 97.94 104 GLN A N 1
ATOM 846 C CA . GLN A 1 104 ? 2.727 -4.524 -4.689 1.00 97.94 104 GLN A CA 1
ATOM 847 C C . GLN A 1 104 ? 2.446 -4.068 -6.126 1.00 97.94 104 GLN A C 1
ATOM 849 O O . GLN A 1 104 ? 3.244 -4.347 -7.020 1.00 97.94 104 GLN A O 1
ATOM 854 N N . ASN A 1 105 ? 1.362 -3.322 -6.344 1.00 97.69 105 ASN A N 1
ATOM 855 C CA . ASN A 1 105 ? 1.016 -2.779 -7.655 1.00 97.69 105 ASN A CA 1
ATOM 856 C C . ASN A 1 105 ? 2.093 -1.814 -8.159 1.00 97.69 105 ASN A C 1
ATOM 858 O O . ASN A 1 105 ? 2.574 -1.978 -9.278 1.00 97.69 105 ASN A O 1
ATOM 862 N N . ALA A 1 106 ? 2.549 -0.886 -7.313 1.00 96.81 106 ALA A N 1
ATOM 863 C CA . ALA A 1 106 ? 3.622 0.043 -7.657 1.00 96.81 106 ALA A CA 1
ATOM 864 C C . ALA A 1 106 ? 4.945 -0.680 -7.967 1.00 96.81 106 ALA A C 1
ATOM 866 O O . ALA A 1 106 ? 5.664 -0.293 -8.886 1.00 96.81 106 ALA A O 1
ATOM 867 N N . THR A 1 107 ? 5.262 -1.755 -7.238 1.00 97.81 107 THR A N 1
ATOM 868 C CA . THR A 1 107 ? 6.466 -2.570 -7.480 1.00 97.81 107 THR A CA 1
ATOM 869 C C . THR A 1 107 ? 6.389 -3.286 -8.828 1.00 97.81 107 THR A C 1
ATOM 871 O O . THR A 1 107 ? 7.356 -3.276 -9.589 1.00 97.81 107 THR A O 1
ATOM 874 N N . ASN A 1 108 ? 5.233 -3.870 -9.150 1.00 98.00 108 ASN A N 1
ATOM 875 C CA . ASN A 1 108 ? 5.010 -4.538 -10.432 1.00 98.00 108 ASN A CA 1
ATOM 876 C C . ASN A 1 108 ? 5.075 -3.549 -11.602 1.00 98.00 108 ASN A C 1
ATOM 878 O O . ASN A 1 108 ? 5.697 -3.841 -12.621 1.00 98.00 108 ASN A O 1
ATOM 882 N N . GLU A 1 109 ? 4.465 -2.374 -11.450 1.00 98.19 109 GLU A N 1
ATOM 883 C CA . GLU A 1 109 ? 4.497 -1.319 -12.463 1.00 98.19 109 GLU A CA 1
ATOM 884 C C . GLU A 1 109 ? 5.924 -0.801 -12.683 1.00 98.19 109 GLU A C 1
ATOM 886 O O . GLU A 1 109 ? 6.373 -0.691 -13.823 1.00 98.19 109 GLU A O 1
ATOM 891 N N . ALA A 1 110 ? 6.682 -0.574 -11.606 1.00 98.19 110 ALA A N 1
ATOM 892 C CA . ALA A 1 110 ? 8.082 -0.174 -11.700 1.00 98.19 110 ALA A CA 1
ATOM 893 C C . ALA A 1 110 ? 8.934 -1.226 -12.428 1.00 98.19 110 ALA A C 1
ATOM 895 O O . ALA A 1 110 ? 9.752 -0.870 -13.279 1.00 98.19 110 ALA A O 1
ATOM 896 N N . GLN A 1 111 ? 8.723 -2.515 -12.142 1.00 98.06 111 GLN A N 1
ATOM 897 C CA . GLN A 1 111 ? 9.425 -3.592 -12.838 1.00 98.06 111 GLN A CA 1
ATOM 898 C C . GLN A 1 111 ? 9.068 -3.623 -14.329 1.00 98.06 111 GLN A C 1
ATOM 900 O O . GLN A 1 111 ? 9.964 -3.703 -15.166 1.00 98.06 111 GLN A O 1
ATOM 905 N N . ALA A 1 112 ? 7.788 -3.472 -14.674 1.00 98.25 112 ALA A N 1
ATOM 906 C CA . ALA A 1 112 ? 7.350 -3.421 -16.066 1.00 98.25 112 ALA A CA 1
ATOM 907 C C . ALA A 1 112 ? 7.975 -2.238 -16.829 1.00 98.25 112 ALA A C 1
ATOM 909 O O . ALA A 1 112 ? 8.397 -2.398 -17.974 1.00 98.25 112 ALA A O 1
ATOM 910 N N . ILE A 1 113 ? 8.092 -1.067 -16.192 1.00 98.00 113 ILE A N 1
ATOM 911 C CA . ILE A 1 113 ? 8.769 0.102 -16.773 1.00 98.00 113 ILE A CA 1
ATOM 912 C C . ILE A 1 113 ? 10.256 -0.187 -17.010 1.00 98.00 113 ILE A C 1
ATOM 914 O O . ILE A 1 113 ? 10.781 0.155 -18.070 1.00 98.00 113 ILE A O 1
ATOM 918 N N . LEU A 1 114 ? 10.943 -0.822 -16.054 1.00 98.44 114 LEU A N 1
ATOM 919 C CA . LEU A 1 114 ? 12.359 -1.181 -16.198 1.00 98.44 114 LEU A CA 1
ATOM 920 C C . LEU A 1 114 ? 12.587 -2.184 -17.331 1.00 98.44 114 LEU A C 1
ATOM 922 O O . LEU A 1 114 ? 13.519 -2.020 -18.127 1.00 98.44 114 LEU A O 1
ATOM 926 N N . ASP A 1 115 ? 11.728 -3.195 -17.428 1.00 98.31 115 ASP A N 1
ATOM 927 C CA . ASP A 1 115 ? 11.800 -4.208 -18.477 1.00 98.31 115 ASP A CA 1
ATOM 928 C C . ASP A 1 115 ? 11.558 -3.570 -19.851 1.00 98.31 115 ASP A C 1
ATOM 930 O O . ASP A 1 115 ? 12.343 -3.774 -20.782 1.00 98.31 115 ASP A O 1
ATOM 934 N N . GLN A 1 116 ? 10.536 -2.716 -19.961 1.00 98.25 116 GLN A N 1
ATOM 935 C CA . GLN A 1 116 ? 10.230 -1.969 -21.180 1.00 98.25 116 GLN A CA 1
ATOM 936 C C . GLN A 1 116 ? 11.386 -1.051 -21.596 1.00 98.25 116 GLN A C 1
ATOM 938 O O . GLN A 1 116 ? 11.837 -1.113 -22.740 1.00 98.25 116 GLN A O 1
ATOM 943 N N . ALA A 1 117 ? 11.926 -0.258 -20.668 1.00 97.75 117 ALA A N 1
ATOM 944 C CA . ALA A 1 117 ? 13.059 0.625 -20.935 1.00 97.75 117 ALA A CA 1
ATOM 945 C C . ALA A 1 117 ? 14.302 -0.159 -21.389 1.00 97.75 117 ALA A C 1
ATOM 947 O O . ALA A 1 117 ? 15.025 0.273 -22.288 1.00 97.75 117 ALA A O 1
ATOM 948 N N . THR A 1 118 ? 14.538 -1.340 -20.811 1.00 98.12 118 THR A N 1
ATOM 949 C CA . THR A 1 118 ? 15.647 -2.219 -21.207 1.00 98.12 118 THR A CA 1
ATOM 950 C C . THR A 1 118 ? 15.447 -2.776 -22.617 1.00 98.12 118 THR A C 1
ATOM 952 O O . THR A 1 118 ? 16.392 -2.807 -23.410 1.00 98.12 118 THR A O 1
ATOM 955 N N . MET A 1 119 ? 14.229 -3.200 -22.963 1.00 98.06 119 MET A N 1
ATOM 956 C CA . MET A 1 119 ? 13.905 -3.654 -24.319 1.00 98.06 119 MET A CA 1
ATOM 957 C C . MET A 1 119 ? 14.084 -2.533 -25.346 1.00 98.06 119 MET A C 1
ATOM 959 O O . MET A 1 119 ? 14.733 -2.746 -26.370 1.00 98.06 119 MET A O 1
ATOM 963 N N . GLU A 1 120 ? 13.581 -1.333 -25.057 1.00 98.31 120 GLU A N 1
ATOM 964 C CA . GLU A 1 120 ? 13.717 -0.164 -25.931 1.00 98.31 120 GLU A CA 1
ATOM 965 C C . GLU A 1 120 ? 15.179 0.240 -26.126 1.00 98.31 120 GLU A C 1
ATOM 967 O O . GLU A 1 120 ? 15.622 0.431 -27.260 1.00 98.31 120 GLU A O 1
ATOM 972 N N . ALA A 1 121 ? 15.964 0.297 -25.047 1.00 98.31 121 ALA A N 1
ATOM 973 C CA . ALA A 1 121 ? 17.390 0.600 -25.126 1.00 98.31 121 ALA A CA 1
ATOM 974 C C . ALA A 1 121 ? 18.139 -0.414 -26.007 1.00 98.31 121 ALA A C 1
ATOM 976 O O . ALA A 1 121 ? 18.970 -0.029 -26.835 1.00 98.31 121 ALA A O 1
ATOM 977 N N . ASN A 1 122 ? 17.821 -1.706 -25.878 1.00 97.88 122 ASN A N 1
ATOM 978 C CA . ASN A 1 122 ? 18.397 -2.744 -26.730 1.00 97.88 122 ASN A CA 1
ATOM 979 C C . ASN A 1 122 ? 17.954 -2.605 -28.191 1.00 97.88 122 ASN A C 1
ATOM 981 O O . ASN A 1 122 ? 18.785 -2.757 -29.086 1.00 97.88 122 ASN A O 1
ATOM 985 N N . ALA A 1 123 ? 16.687 -2.276 -28.445 1.00 98.19 123 ALA A N 1
ATOM 986 C CA . ALA A 1 123 ? 16.179 -2.046 -29.794 1.00 98.19 123 ALA A CA 1
ATOM 987 C C . ALA A 1 123 ? 16.889 -0.864 -30.474 1.00 98.19 123 ALA A C 1
ATOM 989 O O . ALA A 1 123 ? 17.380 -1.006 -31.594 1.00 98.19 123 ALA A O 1
ATOM 990 N N . VAL A 1 124 ? 17.032 0.268 -29.775 1.00 98.12 124 VAL A N 1
ATOM 991 C CA . VAL A 1 124 ? 17.766 1.445 -30.272 1.00 98.12 124 VAL A CA 1
ATOM 992 C C . VAL A 1 124 ? 19.226 1.097 -30.547 1.00 98.12 124 VAL A C 1
ATOM 994 O O . VAL A 1 124 ? 19.752 1.430 -31.610 1.00 98.12 124 VAL A O 1
ATOM 997 N N . LYS A 1 125 ? 19.882 0.386 -29.623 1.00 98.00 125 LYS A N 1
ATOM 998 C CA . LYS A 1 125 ? 21.270 -0.056 -29.794 1.00 98.00 125 LYS A CA 1
ATOM 999 C C . LYS A 1 125 ? 21.434 -0.940 -31.031 1.00 98.00 125 LYS A C 1
ATOM 1001 O O . LYS A 1 125 ? 22.352 -0.709 -31.813 1.00 98.00 125 LYS A O 1
ATOM 1006 N N . MET A 1 126 ? 20.561 -1.931 -31.219 1.00 98.19 126 MET A N 1
ATOM 1007 C CA . MET A 1 126 ? 20.599 -2.805 -32.395 1.00 98.19 126 MET A CA 1
ATOM 1008 C C . MET A 1 126 ? 20.381 -2.016 -33.687 1.00 98.19 126 MET A C 1
ATOM 1010 O O . MET A 1 126 ? 21.148 -2.197 -34.629 1.00 98.19 126 MET A O 1
ATOM 1014 N N . GLY A 1 127 ? 19.411 -1.097 -33.712 1.00 98.12 127 GLY A N 1
ATOM 1015 C CA . GLY A 1 127 ? 19.173 -0.231 -34.870 1.00 98.12 127 GLY A CA 1
ATOM 1016 C C . GLY A 1 127 ? 20.384 0.642 -35.214 1.00 98.12 127 GLY A C 1
ATOM 1017 O O . GLY A 1 127 ? 20.773 0.731 -36.375 1.00 98.12 127 GLY A O 1
ATOM 1018 N N . ALA A 1 128 ? 21.047 1.226 -34.212 1.00 98.00 128 ALA A N 1
ATOM 1019 C CA . ALA A 1 128 ? 22.261 2.019 -34.417 1.00 98.00 128 ALA A CA 1
ATOM 1020 C C . ALA A 1 128 ? 23.446 1.177 -34.923 1.00 98.00 128 ALA A C 1
ATOM 1022 O O . ALA A 1 128 ? 24.211 1.634 -35.776 1.00 98.00 128 ALA A O 1
ATOM 1023 N N . MET A 1 129 ? 23.599 -0.052 -34.418 1.00 97.69 129 MET A N 1
ATOM 1024 C CA . MET A 1 129 ? 24.621 -0.986 -34.899 1.00 97.69 129 MET A CA 1
ATOM 1025 C C . MET A 1 129 ? 24.377 -1.371 -36.358 1.00 97.69 129 MET A C 1
ATOM 1027 O O . MET A 1 129 ? 25.309 -1.296 -37.148 1.00 97.69 129 MET A O 1
ATOM 1031 N N . GLN A 1 130 ? 23.138 -1.713 -36.721 1.00 97.88 130 GLN A N 1
ATOM 1032 C CA . GLN A 1 130 ? 22.766 -2.038 -38.103 1.00 97.88 130 GLN A CA 1
ATOM 1033 C C . GLN A 1 130 ? 23.019 -0.862 -39.048 1.00 97.88 130 GLN A C 1
ATOM 1035 O O . GLN A 1 130 ? 23.674 -1.028 -40.068 1.00 97.88 130 GLN A O 1
ATOM 1040 N N . TYR A 1 131 ? 22.595 0.344 -38.669 1.00 98.06 131 TYR A N 1
ATOM 1041 C CA . TYR A 1 131 ? 22.851 1.548 -39.461 1.00 98.06 131 TYR A CA 1
ATOM 1042 C C . TYR A 1 131 ? 24.353 1.803 -39.670 1.00 98.06 131 TYR A C 1
ATOM 1044 O O . TYR A 1 131 ? 24.798 2.149 -40.764 1.00 98.06 131 TYR A O 1
ATOM 1052 N N . THR A 1 132 ? 25.155 1.611 -38.621 1.00 97.94 132 THR A N 1
ATOM 1053 C CA . THR A 1 132 ? 26.613 1.763 -38.715 1.00 97.94 132 THR A CA 1
ATOM 1054 C C . THR A 1 132 ? 27.227 0.685 -39.610 1.00 97.94 132 THR A C 1
ATOM 1056 O O . THR A 1 132 ? 28.110 0.995 -40.406 1.00 97.94 132 THR A O 1
ATOM 1059 N N . ASP A 1 133 ? 26.753 -0.558 -39.513 1.00 98.25 133 ASP A N 1
ATOM 1060 C CA . ASP A 1 133 ? 27.196 -1.677 -40.348 1.00 98.25 133 ASP A CA 1
ATOM 1061 C C . ASP A 1 133 ? 26.888 -1.435 -41.833 1.00 98.25 133 ASP A C 1
ATOM 1063 O O . ASP A 1 133 ? 27.771 -1.580 -42.673 1.00 98.25 133 ASP A O 1
ATOM 1067 N N . GLU A 1 134 ? 25.695 -0.933 -42.162 1.00 98.19 134 GLU A N 1
ATOM 1068 C CA . GLU A 1 134 ? 25.331 -0.548 -43.533 1.00 98.19 134 GLU A CA 1
ATOM 1069 C C . GLU A 1 134 ? 26.257 0.543 -44.096 1.00 98.19 134 GLU A C 1
ATOM 1071 O O . GLU A 1 134 ? 26.698 0.473 -45.248 1.00 98.19 134 GLU A O 1
ATOM 1076 N N . ILE A 1 135 ? 26.603 1.551 -43.287 1.00 97.88 135 ILE A N 1
ATOM 1077 C CA . ILE A 1 135 ? 27.574 2.580 -43.687 1.00 97.88 135 ILE A CA 1
ATOM 1078 C C . ILE A 1 135 ? 28.953 1.959 -43.914 1.00 97.88 135 ILE A C 1
ATOM 1080 O O . ILE A 1 135 ? 29.598 2.261 -44.920 1.00 97.88 135 ILE A O 1
ATOM 1084 N N . LEU A 1 136 ? 29.412 1.094 -43.008 1.00 98.19 136 LEU A N 1
ATOM 1085 C CA . LEU A 1 136 ? 30.706 0.426 -43.138 1.00 98.19 136 LEU A CA 1
ATOM 1086 C C . LEU A 1 136 ? 30.753 -0.484 -44.368 1.00 98.19 136 LEU A C 1
ATOM 1088 O O . LEU A 1 136 ? 31.758 -0.472 -45.074 1.00 98.19 136 LEU A O 1
ATOM 1092 N N . ALA A 1 137 ? 29.667 -1.186 -44.689 1.00 98.38 137 ALA A N 1
ATOM 1093 C CA . ALA A 1 137 ? 29.548 -1.986 -45.903 1.00 98.38 137 ALA A CA 1
ATOM 1094 C C . ALA A 1 137 ? 29.661 -1.116 -47.168 1.00 98.38 137 ALA A C 1
ATOM 1096 O O . ALA A 1 137 ? 30.370 -1.469 -48.112 1.00 98.38 137 ALA A O 1
ATOM 1097 N N . ASN A 1 138 ? 29.034 0.064 -47.178 1.00 97.81 138 ASN A N 1
ATOM 1098 C CA . ASN A 1 138 ? 29.173 1.019 -48.280 1.00 97.81 138 ASN A CA 1
ATOM 1099 C C . ASN A 1 138 ? 30.610 1.543 -48.419 1.00 97.81 138 ASN A C 1
ATOM 1101 O O . ASN A 1 138 ? 31.140 1.609 -49.530 1.00 97.81 138 ASN A O 1
ATOM 1105 N N . VAL A 1 139 ? 31.261 1.878 -47.300 1.00 97.94 139 VAL A N 1
ATOM 1106 C CA . VAL A 1 139 ? 32.672 2.297 -47.286 1.00 97.94 139 VAL A CA 1
ATOM 1107 C C . VAL A 1 139 ? 33.576 1.171 -47.785 1.00 97.94 139 VAL A C 1
ATOM 1109 O O . VAL A 1 139 ? 34.451 1.419 -48.613 1.00 97.94 139 VAL A O 1
ATOM 1112 N N . GLN A 1 140 ? 33.341 -0.066 -47.344 1.00 97.81 140 GLN A N 1
ATOM 1113 C CA . GLN A 1 140 ? 34.066 -1.245 -47.807 1.00 97.81 140 GLN A CA 1
ATOM 1114 C C . GLN A 1 140 ? 33.945 -1.399 -49.327 1.00 97.81 140 GLN A C 1
ATOM 1116 O O . GLN A 1 140 ? 34.965 -1.509 -50.004 1.00 97.81 140 GLN A O 1
ATOM 1121 N N . ASN A 1 141 ? 32.728 -1.339 -49.874 1.00 98.19 141 ASN A N 1
ATOM 1122 C CA . ASN A 1 141 ? 32.496 -1.450 -51.315 1.00 98.19 141 ASN A CA 1
ATOM 1123 C C . ASN A 1 141 ? 33.220 -0.348 -52.103 1.00 98.19 141 ASN A C 1
ATOM 1125 O O . ASN A 1 141 ? 33.847 -0.630 -53.126 1.00 98.19 141 ASN A O 1
ATOM 1129 N N . LEU A 1 142 ? 33.180 0.897 -51.617 1.00 98.00 142 LEU A N 1
ATOM 1130 C CA . LEU A 1 142 ? 33.875 2.018 -52.251 1.00 98.00 142 LEU A CA 1
ATOM 1131 C C . LEU A 1 142 ? 35.398 1.822 -52.250 1.00 98.00 142 LEU A C 1
ATOM 1133 O O . LEU A 1 142 ? 36.053 2.090 -53.258 1.00 98.00 142 LEU A O 1
ATOM 1137 N N . LEU A 1 143 ? 35.962 1.344 -51.138 1.00 97.56 143 LEU A N 1
ATOM 1138 C CA . LEU A 1 143 ? 37.391 1.055 -51.030 1.00 97.56 143 LEU A CA 1
ATOM 1139 C C . LEU A 1 143 ? 37.807 -0.087 -51.961 1.00 97.56 143 LEU A C 1
ATOM 1141 O O . LEU A 1 143 ? 38.806 0.054 -52.666 1.00 97.56 143 LEU A O 1
ATOM 1145 N N . SER A 1 144 ? 37.032 -1.174 -52.016 1.00 98.06 144 SER A N 1
ATOM 1146 C CA . SER A 1 144 ? 37.275 -2.289 -52.937 1.00 98.06 144 SER A CA 1
ATOM 1147 C C . SER A 1 144 ? 37.244 -1.834 -54.397 1.00 98.06 144 SER A C 1
ATOM 1149 O O . SER A 1 144 ? 38.191 -2.098 -55.135 1.00 98.06 144 SER A O 1
ATOM 1151 N N . TYR A 1 145 ? 36.217 -1.076 -54.792 1.00 97.81 145 TYR A N 1
ATOM 1152 C CA . TYR A 1 145 ? 36.108 -0.516 -56.141 1.00 97.81 145 TYR A CA 1
ATOM 1153 C C . TYR A 1 145 ? 37.277 0.420 -56.474 1.00 97.81 145 TYR A C 1
ATOM 1155 O O . TYR A 1 145 ? 37.837 0.367 -57.568 1.00 97.81 145 TYR A O 1
ATOM 1163 N N . SER A 1 146 ? 37.674 1.284 -55.537 1.00 97.81 146 SER A N 1
ATOM 1164 C CA . SER A 1 146 ? 38.816 2.185 -55.717 1.00 97.81 146 SER A CA 1
ATOM 1165 C C . SER A 1 146 ? 40.116 1.403 -55.924 1.00 97.81 146 SER A C 1
ATOM 1167 O O . SER A 1 146 ? 40.845 1.672 -56.877 1.00 97.81 146 SER A O 1
ATOM 1169 N N . ALA A 1 147 ? 40.376 0.388 -55.092 1.00 97.19 147 ALA A N 1
ATOM 1170 C CA . ALA A 1 147 ? 41.559 -0.461 -55.200 1.00 97.19 147 ALA A CA 1
ATOM 1171 C C . ALA A 1 147 ? 41.626 -1.198 -56.549 1.00 97.19 147 ALA A C 1
ATOM 1173 O O . ALA A 1 147 ? 42.668 -1.174 -57.202 1.00 97.19 147 ALA A O 1
ATOM 1174 N N . GLU A 1 148 ? 40.514 -1.783 -57.004 1.00 97.69 148 GLU A N 1
ATOM 1175 C CA . GLU A 1 148 ? 40.429 -2.459 -58.306 1.00 97.69 148 GLU A CA 1
ATOM 1176 C C . GLU A 1 148 ? 40.686 -1.495 -59.477 1.00 97.69 148 GLU A C 1
ATOM 1178 O O . GLU A 1 148 ? 41.434 -1.807 -60.411 1.00 97.69 148 GLU A O 1
ATOM 1183 N N . ASN A 1 149 ? 40.131 -0.281 -59.408 1.00 97.81 149 ASN A N 1
ATOM 1184 C CA . ASN A 1 149 ? 40.393 0.753 -60.407 1.00 97.81 149 ASN A CA 1
ATOM 1185 C C . ASN A 1 149 ? 41.857 1.193 -60.417 1.00 97.81 149 ASN A C 1
ATOM 1187 O O . ASN A 1 149 ? 42.443 1.321 -61.493 1.00 97.81 149 ASN A O 1
ATOM 1191 N N . PHE A 1 150 ? 42.454 1.425 -59.244 1.00 97.69 150 PHE A N 1
ATOM 1192 C CA . PHE A 1 150 ? 43.868 1.782 -59.140 1.00 97.69 150 PHE A CA 1
ATOM 1193 C C . PHE A 1 150 ? 44.758 0.686 -59.714 1.00 97.69 150 PHE A C 1
ATOM 1195 O O . PHE A 1 150 ? 45.639 1.007 -60.507 1.00 97.69 150 PHE A O 1
ATOM 1202 N N . GLN A 1 151 ? 44.492 -0.580 -59.386 1.00 97.56 151 GLN A N 1
ATOM 1203 C CA . GLN A 1 151 ? 45.216 -1.725 -59.935 1.00 97.56 151 GLN A CA 1
ATOM 1204 C C . GLN A 1 151 ? 45.144 -1.728 -61.468 1.00 97.56 151 GLN A C 1
ATOM 1206 O O . GLN A 1 151 ? 46.170 -1.677 -62.138 1.00 97.56 151 GLN A O 1
ATOM 1211 N N . THR A 1 152 ? 43.935 -1.647 -62.030 1.00 97.94 152 THR A N 1
ATOM 1212 C CA . THR A 1 152 ? 43.715 -1.657 -63.486 1.00 97.94 152 THR A CA 1
ATOM 1213 C C . THR A 1 152 ? 44.426 -0.497 -64.194 1.00 97.94 152 THR A C 1
ATOM 1215 O O . THR A 1 152 ? 45.026 -0.662 -65.264 1.00 97.94 152 THR A O 1
ATOM 1218 N N . LYS A 1 153 ? 44.364 0.711 -63.617 1.00 97.19 153 LYS A N 1
ATOM 1219 C CA . LYS A 1 153 ? 45.034 1.898 -64.169 1.00 97.19 153 LYS A CA 1
ATOM 1220 C C . LYS A 1 153 ? 46.549 1.800 -64.053 1.00 97.19 153 LYS A C 1
ATOM 1222 O O . LYS A 1 153 ? 47.237 2.188 -64.995 1.00 97.19 153 LYS A O 1
ATOM 1227 N N . PHE A 1 154 ? 47.055 1.281 -62.940 1.00 97.81 154 PHE A N 1
ATOM 1228 C CA . PHE A 1 154 ? 48.479 1.062 -62.735 1.00 97.81 154 PHE A CA 1
ATOM 1229 C C . PHE A 1 154 ? 49.027 0.026 -63.720 1.00 97.81 154 PHE A C 1
ATOM 1231 O O . PHE A 1 154 ? 50.027 0.298 -64.379 1.00 97.81 154 PHE A O 1
ATOM 1238 N N . ASP A 1 155 ? 48.329 -1.093 -63.917 1.00 97.69 155 ASP A N 1
ATOM 1239 C CA . ASP A 1 155 ? 48.708 -2.124 -64.888 1.00 97.69 155 ASP A CA 1
ATOM 1240 C C . ASP A 1 155 ? 48.745 -1.555 -66.315 1.00 97.69 155 ASP A C 1
ATOM 1242 O O . ASP A 1 155 ? 49.705 -1.764 -67.059 1.00 97.69 155 ASP A O 1
ATOM 1246 N N . SER A 1 156 ? 47.743 -0.745 -66.680 1.00 97.38 156 SER A N 1
ATOM 1247 C CA . SER A 1 156 ? 47.699 -0.050 -67.976 1.00 97.38 156 SER A CA 1
ATOM 1248 C C . SER A 1 156 ? 48.852 0.948 -68.146 1.00 97.38 156 SER A C 1
ATOM 1250 O O . SER A 1 156 ? 49.450 1.041 -69.220 1.00 97.38 156 SER A O 1
ATOM 1252 N N . PHE A 1 157 ? 49.174 1.703 -67.093 1.00 97.69 157 PHE A N 1
ATOM 1253 C CA . PHE A 1 157 ? 50.298 2.636 -67.082 1.00 97.69 157 PHE A CA 1
ATOM 1254 C C . PHE A 1 157 ? 51.632 1.901 -67.248 1.00 97.69 157 PHE A C 1
ATOM 1256 O O . PHE A 1 157 ? 52.416 2.257 -68.127 1.00 97.69 157 PHE A O 1
ATOM 1263 N N . MET A 1 158 ? 51.860 0.839 -66.473 1.00 97.50 158 MET A N 1
ATOM 1264 C CA . MET A 1 158 ? 53.065 0.013 -66.563 1.00 97.50 158 MET A CA 1
ATOM 1265 C C . MET A 1 158 ? 53.215 -0.623 -67.945 1.00 97.50 158 MET A C 1
ATOM 1267 O O . MET A 1 158 ? 54.308 -0.597 -68.509 1.00 97.50 158 MET A O 1
ATOM 1271 N N . ALA A 1 159 ? 52.125 -1.118 -68.538 1.00 97.31 159 ALA A N 1
ATOM 1272 C CA . ALA A 1 159 ? 52.130 -1.624 -69.908 1.00 97.31 159 ALA A CA 1
ATOM 1273 C C . ALA A 1 159 ? 52.547 -0.541 -70.921 1.00 97.31 159 ALA A C 1
ATOM 1275 O O . ALA A 1 159 ? 53.358 -0.804 -71.809 1.00 97.31 159 ALA A O 1
ATOM 1276 N N . SER A 1 160 ? 52.051 0.693 -70.769 1.00 97.81 160 SER A N 1
ATOM 1277 C CA . SER A 1 160 ? 52.452 1.819 -71.622 1.00 97.81 160 SER A CA 1
ATOM 1278 C C . SER A 1 160 ? 53.928 2.184 -71.450 1.00 97.81 160 SER A C 1
ATOM 1280 O O . SER A 1 160 ? 54.604 2.435 -72.444 1.00 97.81 160 SER A O 1
ATOM 1282 N N . VAL A 1 161 ? 54.434 2.216 -70.213 1.00 97.12 161 VAL A N 1
ATOM 1283 C CA . VAL A 1 161 ? 55.845 2.518 -69.924 1.00 97.12 161 VAL A CA 1
ATOM 1284 C C . VAL A 1 161 ? 56.761 1.444 -70.508 1.00 97.12 161 VAL A C 1
ATOM 1286 O O . VAL A 1 161 ? 57.735 1.783 -71.178 1.00 97.12 161 VAL A O 1
ATOM 1289 N N . ASN A 1 162 ? 56.428 0.163 -70.325 1.00 96.25 162 ASN A N 1
ATOM 1290 C CA . ASN A 1 162 ? 57.189 -0.949 -70.896 1.00 96.25 162 ASN A CA 1
ATOM 1291 C C . ASN A 1 162 ? 57.209 -0.889 -72.426 1.00 96.25 162 ASN A C 1
ATOM 1293 O O . ASN A 1 162 ? 58.271 -1.016 -73.024 1.00 96.25 162 ASN A O 1
ATOM 1297 N N . LYS A 1 163 ? 56.072 -0.582 -73.061 1.00 97.31 163 LYS A N 1
ATOM 1298 C CA . LYS A 1 163 ? 56.010 -0.381 -74.514 1.00 97.31 163 LYS A CA 1
ATOM 1299 C C . LYS A 1 163 ? 56.896 0.779 -74.980 1.00 97.31 163 LYS A C 1
ATOM 1301 O O . LYS A 1 163 ? 57.573 0.670 -75.998 1.00 97.31 163 LYS A O 1
ATOM 1306 N N . SER A 1 164 ? 56.911 1.899 -74.256 1.00 96.31 164 SER A N 1
ATOM 1307 C CA . SER A 1 164 ? 57.821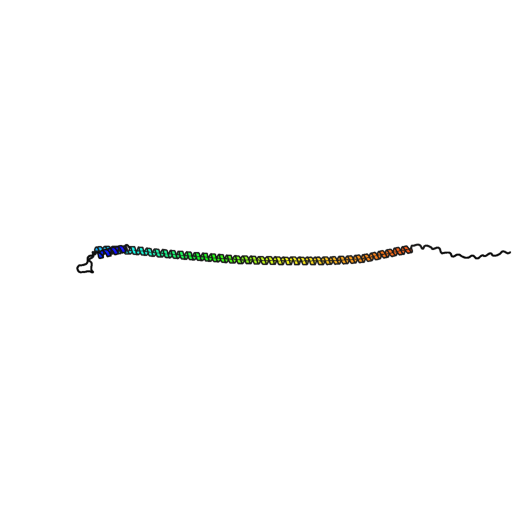 3.010 -74.562 1.00 96.31 164 SER A CA 1
ATOM 1308 C C . SER A 1 164 ? 59.289 2.607 -74.406 1.00 96.31 164 SER A C 1
ATOM 1310 O O . SER A 1 164 ? 60.107 3.002 -75.232 1.00 96.31 164 SER A O 1
ATOM 1312 N N . LEU A 1 165 ? 59.624 1.801 -73.393 1.00 95.81 165 LEU A N 1
ATOM 1313 C CA . LEU A 1 165 ? 60.971 1.262 -73.212 1.00 95.81 165 LEU A CA 1
ATOM 1314 C C . LEU A 1 165 ? 61.368 0.332 -74.367 1.00 95.81 165 LEU A C 1
ATOM 1316 O O . LEU A 1 165 ? 62.463 0.487 -74.897 1.00 95.81 165 LEU A O 1
ATOM 1320 N N . GLU A 1 166 ? 60.485 -0.576 -74.790 1.00 96.25 166 GLU A N 1
ATOM 1321 C CA . GLU A 1 166 ? 60.702 -1.453 -75.950 1.00 96.25 166 GLU A CA 1
ATOM 1322 C C . GLU A 1 166 ? 61.006 -0.647 -77.219 1.00 96.25 166 GLU A C 1
ATOM 1324 O O . GLU A 1 166 ? 61.966 -0.957 -77.919 1.00 96.25 166 GLU A O 1
ATOM 1329 N N . ILE A 1 167 ? 60.255 0.432 -77.477 1.00 96.25 167 ILE A N 1
ATOM 1330 C CA . ILE A 1 167 ? 60.513 1.337 -78.610 1.00 96.25 167 ILE A CA 1
ATOM 1331 C C . ILE A 1 167 ? 61.892 1.994 -78.484 1.00 96.25 167 ILE A C 1
ATOM 1333 O O . ILE A 1 167 ? 62.639 2.042 -79.454 1.00 96.25 167 ILE A O 1
ATOM 1337 N N . VAL A 1 168 ? 62.259 2.497 -77.300 1.00 95.56 168 VAL A N 1
ATOM 1338 C CA . VAL A 1 168 ? 63.577 3.119 -77.085 1.00 95.56 168 VAL A CA 1
ATOM 1339 C C . VAL A 1 168 ? 64.708 2.111 -77.295 1.00 95.56 168 VAL A C 1
ATOM 1341 O O . VAL A 1 168 ? 65.725 2.460 -77.890 1.00 95.56 168 VAL A O 1
ATOM 1344 N N . VAL A 1 169 ? 64.540 0.872 -76.829 1.00 94.69 169 VAL A N 1
ATOM 1345 C CA . VAL A 1 169 ? 65.513 -0.209 -77.034 1.00 94.69 169 VAL A CA 1
ATOM 1346 C C . VAL A 1 169 ? 65.628 -0.557 -78.517 1.00 94.69 169 VAL A C 1
ATOM 1348 O O . VAL A 1 169 ? 66.743 -0.595 -79.024 1.00 94.69 169 VAL A O 1
ATOM 1351 N N . ALA A 1 170 ? 64.507 -0.733 -79.222 1.00 94.19 170 ALA A N 1
ATOM 1352 C CA . ALA A 1 170 ? 64.500 -0.998 -80.660 1.00 94.19 170 ALA A CA 1
ATOM 1353 C C . ALA A 1 170 ? 65.192 0.126 -81.446 1.00 94.19 170 ALA A C 1
ATOM 1355 O O . ALA A 1 170 ? 66.122 -0.137 -82.201 1.00 94.19 170 ALA A O 1
ATOM 1356 N N . ASN A 1 171 ? 64.832 1.386 -81.174 1.00 93.31 171 ASN A N 1
ATOM 1357 C CA . ASN A 1 171 ? 65.475 2.553 -81.781 1.00 93.31 171 ASN A CA 1
ATOM 1358 C C . ASN A 1 171 ? 66.986 2.588 -81.499 1.00 93.31 171 ASN A C 1
ATOM 1360 O O . ASN A 1 171 ? 67.767 3.023 -82.339 1.00 93.31 171 ASN A O 1
ATOM 1364 N N . ARG A 1 172 ? 67.421 2.162 -80.305 1.00 93.25 172 ARG A N 1
ATOM 1365 C CA . ARG A 1 172 ? 68.842 2.115 -79.943 1.00 93.25 172 ARG A CA 1
ATOM 1366 C C . ARG A 1 172 ? 69.596 1.023 -80.704 1.00 93.25 172 ARG A C 1
ATOM 1368 O O . ARG A 1 172 ? 70.737 1.269 -81.080 1.00 93.25 172 ARG A O 1
ATOM 1375 N N . GLU A 1 173 ? 68.991 -0.147 -80.904 1.00 90.88 173 GLU A N 1
ATOM 1376 C CA . GLU A 1 173 ? 69.587 -1.219 -81.712 1.00 90.88 173 GLU A CA 1
ATOM 1377 C C . GLU A 1 173 ? 69.661 -0.830 -83.195 1.00 90.88 173 GLU A C 1
ATOM 1379 O O . GLU A 1 173 ? 70.698 -1.042 -83.809 1.00 90.88 173 GLU A O 1
ATOM 1384 N N . GLU A 1 174 ? 68.635 -0.176 -83.755 1.00 90.31 174 GLU A N 1
ATOM 1385 C CA . GLU A 1 174 ? 68.674 0.344 -85.137 1.00 90.31 174 GLU A CA 1
ATOM 1386 C C . GLU A 1 174 ? 69.753 1.421 -85.346 1.00 90.31 174 GLU A C 1
ATOM 1388 O O . GLU A 1 174 ? 70.332 1.529 -86.423 1.00 90.31 174 GLU A O 1
ATOM 1393 N N . LEU A 1 175 ? 70.040 2.227 -84.318 1.00 88.06 175 LEU A N 1
ATOM 1394 C CA . LEU A 1 175 ? 71.094 3.249 -84.351 1.00 88.06 175 LEU A CA 1
ATOM 1395 C C . LEU A 1 175 ? 72.494 2.692 -84.066 1.00 88.06 175 LEU A C 1
ATOM 1397 O O . LEU A 1 175 ? 73.465 3.456 -84.056 1.00 88.06 175 LEU A O 1
ATOM 1401 N N . ARG A 1 176 ? 72.622 1.391 -83.793 1.00 83.88 176 ARG A N 1
ATOM 1402 C CA . ARG A 1 176 ? 73.919 0.765 -83.576 1.00 83.88 176 ARG A CA 1
ATOM 1403 C C . ARG A 1 176 ? 74.621 0.644 -84.936 1.00 83.88 176 ARG A C 1
ATOM 1405 O O . ARG A 1 176 ? 74.081 -0.006 -85.825 1.00 83.88 176 ARG A O 1
ATOM 1412 N N . PRO A 1 177 ? 75.798 1.264 -85.130 1.00 74.56 177 PRO A N 1
ATOM 1413 C CA . PRO A 1 177 ? 76.523 1.132 -86.387 1.0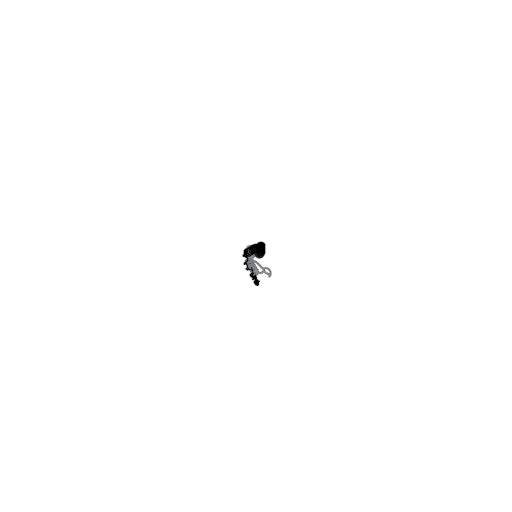0 74.56 177 PRO A CA 1
ATOM 1414 C C . PRO A 1 177 ? 76.865 -0.343 -86.618 1.00 74.56 177 PRO A C 1
ATOM 1416 O O . PR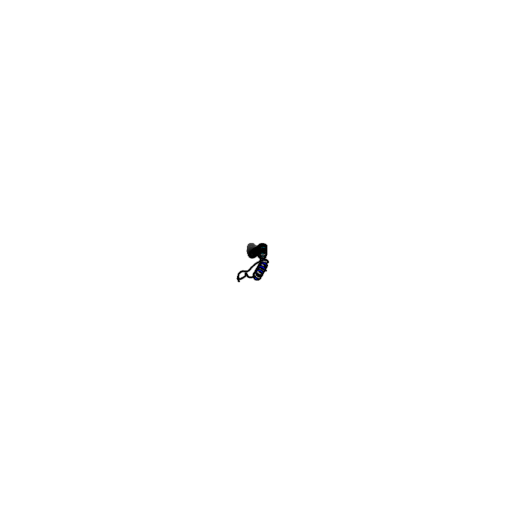O A 1 177 ? 77.351 -1.009 -85.699 1.00 74.56 177 PRO A O 1
ATOM 1419 N N . GLU A 1 178 ? 76.592 -0.851 -87.821 1.00 65.31 178 GLU A N 1
ATOM 1420 C CA . GLU A 1 178 ? 77.085 -2.161 -88.238 1.00 65.31 178 GLU A CA 1
ATOM 1421 C C . GLU A 1 178 ? 78.614 -2.129 -88.146 1.00 65.31 178 GLU A C 1
ATOM 1423 O O . GLU A 1 178 ? 79.265 -1.254 -88.721 1.00 65.31 178 GLU A O 1
ATOM 1428 N N . GLU A 1 179 ? 79.198 -3.048 -87.376 1.00 54.81 179 GLU A N 1
ATOM 1429 C CA . GLU A 1 179 ? 80.622 -3.322 -87.515 1.00 54.81 179 GLU A CA 1
ATOM 1430 C C . GLU A 1 179 ? 80.814 -3.859 -88.936 1.00 54.81 179 GLU A C 1
ATOM 1432 O O . GLU A 1 179 ? 80.412 -4.984 -89.238 1.00 54.81 179 GLU A O 1
ATOM 1437 N N . GLU A 1 180 ? 81.390 -3.037 -89.818 1.00 48.25 180 GLU A N 1
ATOM 1438 C CA . GLU A 1 180 ? 81.950 -3.508 -91.079 1.00 48.25 180 GLU A CA 1
ATOM 1439 C C . GLU A 1 180 ? 82.914 -4.648 -90.740 1.00 48.25 180 GLU A C 1
ATOM 1441 O O . GLU A 1 180 ? 84.002 -4.429 -90.207 1.00 48.25 180 GLU A O 1
ATOM 1446 N N . THR A 1 181 ? 82.503 -5.883 -91.013 1.00 46.31 181 THR A N 1
ATOM 1447 C CA . THR A 1 181 ? 83.430 -7.004 -91.117 1.00 46.31 181 THR A CA 1
ATOM 1448 C C . THR A 1 181 ? 84.151 -6.811 -92.447 1.00 46.31 181 THR A C 1
ATOM 1450 O O . THR A 1 181 ? 83.499 -6.879 -93.492 1.00 46.31 181 THR A O 1
ATOM 1453 N N . PRO A 1 182 ? 85.469 -6.537 -92.470 1.00 48.47 182 PRO A N 1
ATOM 1454 C CA . PRO A 1 182 ? 86.195 -6.530 -93.727 1.00 48.47 182 PRO A CA 1
ATOM 1455 C C . PRO A 1 182 ? 86.140 -7.950 -94.287 1.00 48.47 182 PRO A C 1
ATOM 1457 O O . PRO A 1 182 ? 86.490 -8.907 -93.594 1.00 48.47 182 PRO A O 1
ATOM 1460 N N . ALA A 1 183 ? 85.646 -8.077 -95.517 1.00 49.72 183 ALA A N 1
ATOM 1461 C CA . ALA A 1 183 ? 85.567 -9.338 -96.233 1.00 49.72 183 ALA A CA 1
ATOM 1462 C C . ALA A 1 183 ? 86.936 -10.042 -96.261 1.00 49.72 183 ALA A C 1
ATOM 1464 O O . ALA A 1 183 ? 87.955 -9.426 -96.570 1.00 49.72 183 ALA A O 1
ATOM 1465 N N . GLU A 1 184 ? 86.941 -11.340 -95.952 1.00 46.81 184 GLU A N 1
ATOM 1466 C CA . GLU A 1 184 ? 88.084 -12.227 -96.157 1.00 46.81 184 GLU A CA 1
ATOM 1467 C C . GLU A 1 184 ? 88.440 -12.2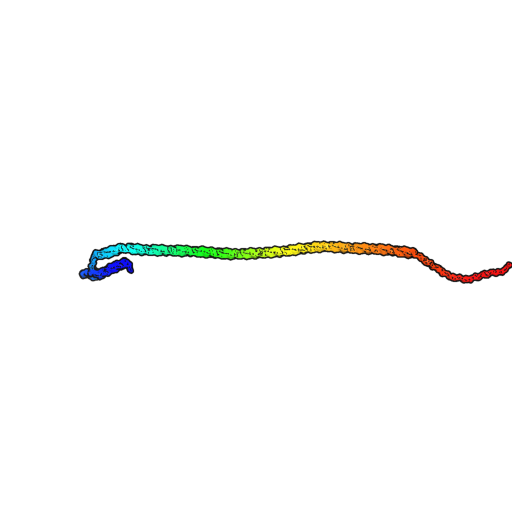74 -97.655 1.00 46.81 184 GLU A C 1
ATOM 1469 O O . GLU A 1 184 ? 87.696 -12.824 -98.469 1.00 46.81 184 GLU A O 1
ATOM 1474 N N . GLU A 1 185 ? 89.591 -11.713 -98.031 1.00 48.06 185 GLU A N 1
ATOM 1475 C CA . GLU A 1 185 ? 90.206 -11.954 -99.339 1.00 48.06 185 GLU A CA 1
ATOM 1476 C C . GLU A 1 185 ? 90.762 -13.390 -99.379 1.00 48.06 185 GLU A C 1
ATOM 1478 O O . GLU A 1 185 ? 91.739 -13.718 -98.703 1.00 48.06 185 GLU A O 1
ATOM 1483 N N . GLN A 1 186 ? 90.151 -14.265 -100.186 1.00 43.50 186 GLN A N 1
ATOM 1484 C CA . GLN A 1 186 ? 90.792 -15.512 -100.615 1.00 43.50 186 GLN A CA 1
ATOM 1485 C C . GLN A 1 186 ? 91.881 -15.215 -101.666 1.00 43.50 186 GLN A C 1
ATOM 1487 O O . GLN A 1 186 ? 91.684 -14.354 -102.526 1.00 43.50 186 GLN A O 1
ATOM 1492 N N . PRO A 1 187 ? 93.028 -15.916 -101.620 1.00 50.41 187 PRO A N 1
ATOM 1493 C CA . PRO A 1 187 ? 94.219 -15.572 -102.392 1.00 50.41 187 PRO A CA 1
ATOM 1494 C C . PRO A 1 187 ? 94.069 -15.931 -103.878 1.00 50.41 187 PRO A C 1
ATOM 1496 O O . PRO A 1 187 ? 93.647 -17.036 -104.212 1.00 50.41 187 PRO A O 1
ATOM 1499 N N . ALA A 1 188 ? 94.475 -15.024 -104.771 1.00 50.28 188 ALA A N 1
ATOM 1500 C CA . ALA A 1 188 ? 94.599 -15.302 -106.201 1.00 50.28 188 ALA A CA 1
ATOM 1501 C C . ALA A 1 188 ? 95.967 -15.935 -106.525 1.00 50.28 188 ALA A C 1
ATOM 1503 O O . ALA A 1 188 ? 97.018 -15.414 -106.148 1.00 50.28 188 ALA A O 1
ATOM 1504 N N . GLU A 1 189 ? 95.927 -17.069 -107.223 1.00 42.91 189 GLU A N 1
ATOM 1505 C CA . GLU A 1 189 ? 97.066 -17.808 -107.773 1.00 42.91 189 GLU A CA 1
ATOM 1506 C C . GLU A 1 189 ? 97.723 -17.037 -108.941 1.00 42.91 189 GLU A C 1
ATOM 1508 O O . GLU A 1 189 ? 97.052 -16.343 -109.704 1.00 42.91 189 GLU A O 1
ATOM 1513 N N . PHE A 1 190 ? 99.049 -17.151 -109.063 1.00 49.28 190 PHE A N 1
ATOM 1514 C CA . PHE A 1 190 ? 99.880 -16.518 -110.094 1.00 49.28 190 PHE A CA 1
ATOM 1515 C C . PHE A 1 190 ? 99.634 -17.115 -111.495 1.00 49.28 190 PHE A C 1
ATOM 1517 O O . PHE A 1 190 ? 99.761 -18.325 -111.661 1.00 49.28 190 PHE A O 1
ATOM 1524 N N . GLU A 1 191 ? 99.466 -16.270 -112.522 1.00 48.88 191 GLU A N 1
ATOM 1525 C CA . GLU A 1 191 ? 99.824 -16.608 -113.910 1.00 48.88 191 GLU A CA 1
ATOM 1526 C C . GLU A 1 191 ? 100.930 -15.668 -114.416 1.00 48.88 191 GLU A C 1
ATOM 1528 O O . GLU A 1 191 ? 100.786 -14.447 -114.485 1.00 48.88 191 GLU A O 1
ATOM 1533 N N . ASP A 1 192 ? 102.063 -16.289 -114.730 1.00 46.56 192 ASP A N 1
ATOM 1534 C CA . ASP A 1 192 ? 103.263 -15.728 -115.338 1.00 46.56 192 ASP A CA 1
ATOM 1535 C C . ASP A 1 192 ? 103.006 -15.409 -116.822 1.00 46.56 192 ASP A C 1
ATOM 1537 O O . ASP A 1 192 ? 102.673 -16.299 -117.602 1.00 46.56 192 ASP A O 1
ATOM 1541 N N . TYR A 1 193 ? 103.192 -14.151 -117.230 1.00 51.12 193 TYR A N 1
ATOM 1542 C CA . TYR A 1 193 ? 103.380 -13.791 -118.638 1.00 51.12 193 TYR A CA 1
ATOM 1543 C C . TYR A 1 193 ? 104.742 -13.122 -118.811 1.00 51.12 193 TYR A C 1
ATOM 1545 O O . TYR A 1 193 ? 104.884 -11.902 -118.908 1.00 51.12 193 TYR A O 1
ATOM 1553 N N . THR A 1 194 ? 105.762 -13.963 -118.933 1.00 45.62 194 THR A N 1
ATOM 1554 C CA . THR A 1 194 ? 106.870 -13.682 -119.840 1.00 45.62 194 THR A CA 1
ATOM 1555 C C . THR A 1 194 ? 106.329 -13.707 -121.278 1.00 45.62 194 THR A C 1
ATOM 1557 O O . THR A 1 194 ? 105.956 -14.758 -121.792 1.00 45.62 194 THR A O 1
ATOM 1560 N N . VAL A 1 195 ? 106.281 -12.559 -121.968 1.00 53.09 195 VAL A N 1
ATOM 1561 C CA . VAL A 1 195 ? 106.295 -12.560 -123.442 1.00 53.09 195 VAL A CA 1
ATOM 1562 C C . VAL A 1 195 ? 107.685 -12.184 -123.914 1.00 53.09 195 VAL A C 1
ATOM 1564 O O . VAL A 1 195 ? 108.250 -11.143 -123.587 1.00 53.09 195 VAL A O 1
ATOM 1567 N N . ASN A 1 196 ? 108.204 -13.139 -124.664 1.00 51.97 196 ASN A N 1
ATOM 1568 C CA . ASN A 1 196 ? 109.516 -13.269 -125.241 1.00 51.97 196 ASN A CA 1
ATOM 1569 C C . ASN A 1 196 ? 109.820 -12.168 -126.275 1.00 51.97 196 ASN A C 1
ATOM 1571 O O . ASN A 1 196 ? 109.038 -11.893 -127.180 1.00 51.97 196 ASN A O 1
ATOM 1575 N N . ILE A 1 197 ? 111.002 -11.594 -126.093 1.00 49.94 197 ILE A N 1
ATOM 1576 C CA . ILE A 1 197 ? 111.947 -11.014 -127.053 1.00 49.94 197 ILE A CA 1
ATOM 1577 C C . ILE A 1 197 ? 111.785 -11.562 -128.491 1.00 49.94 197 ILE A C 1
ATOM 1579 O O . ILE A 1 197 ? 111.761 -12.781 -128.670 1.00 49.94 197 ILE A O 1
ATOM 1583 N N . ASN A 1 198 ? 111.711 -10.672 -129.498 1.00 51.72 198 ASN A N 1
ATOM 1584 C CA . ASN A 1 198 ? 112.524 -10.653 -130.739 1.00 51.72 198 ASN A CA 1
ATOM 1585 C C . ASN A 1 198 ? 111.864 -9.828 -131.871 1.00 51.72 198 ASN A C 1
ATOM 1587 O O . ASN A 1 198 ? 111.023 -10.347 -132.601 1.00 51.72 198 ASN A O 1
ATOM 1591 N N . GLU A 1 199 ? 112.315 -8.582 -132.052 1.00 41.28 199 GLU A N 1
ATOM 1592 C CA . GLU A 1 199 ? 112.958 -8.089 -133.290 1.00 41.28 199 GLU A CA 1
ATOM 1593 C C . GLU A 1 199 ? 113.926 -6.948 -132.943 1.00 41.28 199 GLU A C 1
ATOM 1595 O O . GLU A 1 199 ? 113.549 -6.085 -132.115 1.00 41.28 199 GLU A O 1
#

Foldseek 3Di:
DDPLVVLVVVVVVQQVVFDADPPDPPHGDDDPVVVVVSVVVSVVVVVVVVVVVVVVVVVVVVVVVVVVVVVVVVVVVVVVVVVVVVVVVVVVVVVVVVVVVVVVVVVVVVVVVVVVVVVVVVVVVVVVVVVVVVVVVVVVVVVVVVVVVVVVVVVVVVVVVVVVVVVVVVVVVVPDDPPPPPDDDDDDDDDDDDDDDDD

pLDDT: mean 88.16, std 14.8, range [41.28, 98.44]

Sequence (199 aa):
MSKIENIIAEMEDYIESCRFQPLSNTKIIVNKDQMEEYLSELRLKTPDEIKKYQRIIDNREAILSDAQKKADAMLREAQIQTSELISEHEIMQQAYIQANEVIQNATNEAQAILDQATMEANAVKMGAMQYTDEILANVQNLLSYSAENFQTKFDSFMASVNKSLEIVVANREELRPEEETPAEEQPAEFEDYTVNINE